Protein AF-A0A962YC66-F1 (afdb_monomer_lite)

Radius of gyration: 20.11 Å; chains: 1; bounding box: 45×40×54 Å

Secondary structure (DSSP, 8-state):
--HHHHHHHHHHHHHHHHHHHHHHHHHHHHHHHT--HHHHHHHHHHHHHHHHHHIIIIISS-HHHHHHHHHHHHHHHHHHHHSSPPHHHHHHHHHHHHH----HHHHHHHHHHHHHHHHHHHHTTTSTTHHHHHHHHHH-GGGGS-HHHHHHHHHHHHHHHHHHHHHHTT--HHHHHHHHHHHHHHHHHHHHHHT-

pLDDT: mean 93.96, std 5.93, range [53.81, 98.56]

Foldseek 3Di:
DALVVVVVVVVVVLVVLLVCLVVCLVVVLVVLLPDDPVNLVVVLVVLVVVLVVLCVQAPPDDLVSNLVVQLVVVLVVLCVQQNDQDPVLSVLSSVLSVPADRCSVQVSVLSVQLSVVVSVLSVCSNDPCSSVVSSVSSSPSVVSHDPVNVVRVVVSVSSVSVSVVVVVVVHDPSRVVSNVVVVVVVVVVVVVVVVD

Structure (mmCIF, N/CA/C/O backbone):
data_AF-A0A962YC66-F1
#
_entry.id   AF-A0A962YC66-F1
#
loop_
_atom_site.group_PDB
_atom_site.id
_atom_site.type_symbol
_atom_site.label_atom_id
_atom_site.label_alt_id
_atom_site.label_comp_id
_atom_site.label_asym_id
_atom_site.label_entity_id
_atom_site.label_seq_id
_atom_site.pdbx_PDB_ins_code
_atom_site.Cartn_x
_atom_site.Cartn_y
_atom_site.Cartn_z
_atom_site.occupancy
_atom_site.B_iso_or_equiv
_atom_site.auth_seq_id
_atom_site.auth_comp_id
_atom_site.auth_asym_id
_atom_site.auth_atom_id
_atom_site.pdbx_PDB_model_num
ATOM 1 N N . LEU A 1 1 ? -23.159 1.618 4.745 1.00 85.25 1 LEU A N 1
ATOM 2 C CA . LEU A 1 1 ? -21.977 0.957 4.163 1.00 85.25 1 LEU A CA 1
ATOM 3 C C . LEU A 1 1 ? -21.964 -0.516 4.552 1.00 85.25 1 LEU A C 1
ATOM 5 O O . LEU A 1 1 ? -21.827 -0.838 5.729 1.00 85.25 1 LEU A O 1
ATOM 9 N N . THR A 1 2 ? -22.149 -1.399 3.580 1.00 90.81 2 THR A N 1
ATOM 10 C CA . THR A 1 2 ? -22.087 -2.858 3.715 1.00 90.81 2 THR A CA 1
ATOM 11 C C . THR A 1 2 ? -20.781 -3.402 3.124 1.00 90.81 2 THR A C 1
ATOM 13 O O . THR A 1 2 ? -20.032 -2.673 2.478 1.00 90.81 2 THR A O 1
ATOM 16 N N . VAL A 1 3 ? -20.485 -4.691 3.334 1.00 89.81 3 VAL A N 1
ATOM 17 C CA . VAL A 1 3 ? -19.346 -5.346 2.656 1.00 89.81 3 VAL A CA 1
ATOM 18 C C . VAL A 1 3 ? -19.587 -5.438 1.145 1.00 89.81 3 VAL A C 1
ATOM 20 O O . VAL A 1 3 ? -18.648 -5.261 0.381 1.00 89.81 3 VAL A O 1
ATOM 23 N N . GLN A 1 4 ? -20.839 -5.617 0.720 1.00 89.56 4 GLN A N 1
ATOM 24 C CA . GLN A 1 4 ? -21.201 -5.663 -0.696 1.00 89.56 4 GLN A CA 1
ATOM 25 C C . GLN A 1 4 ? -20.966 -4.314 -1.392 1.00 89.56 4 GLN A C 1
ATOM 27 O O . GLN A 1 4 ? -20.458 -4.288 -2.510 1.00 89.56 4 GLN A O 1
ATOM 32 N N . ASP A 1 5 ? -21.246 -3.195 -0.712 1.00 91.25 5 ASP A N 1
ATOM 33 C CA . ASP A 1 5 ? -20.913 -1.858 -1.226 1.00 91.25 5 ASP A CA 1
ATOM 34 C C . ASP A 1 5 ? -19.393 -1.738 -1.451 1.00 91.25 5 ASP A C 1
ATOM 36 O O . ASP A 1 5 ? -18.939 -1.246 -2.480 1.00 91.25 5 ASP A O 1
ATOM 40 N N . LEU A 1 6 ? -18.593 -2.241 -0.501 1.00 92.38 6 LEU A N 1
ATOM 41 C CA . LEU A 1 6 ? -17.128 -2.225 -0.578 1.00 92.38 6 LEU A CA 1
ATOM 42 C C . LEU A 1 6 ? -16.579 -3.134 -1.687 1.00 92.38 6 LEU A C 1
ATOM 44 O O . LEU A 1 6 ? -15.556 -2.801 -2.284 1.00 92.38 6 LEU A O 1
ATOM 48 N N . ASP A 1 7 ? -17.234 -4.262 -1.966 1.00 91.69 7 ASP A N 1
ATOM 49 C CA . ASP A 1 7 ? -16.903 -5.124 -3.105 1.00 91.69 7 ASP A CA 1
ATOM 50 C C . ASP A 1 7 ? -17.158 -4.405 -4.437 1.00 91.69 7 ASP A C 1
ATOM 52 O O . ASP A 1 7 ? -16.323 -4.477 -5.340 1.00 91.69 7 ASP A O 1
ATOM 56 N N . SER A 1 8 ? -18.270 -3.666 -4.541 1.00 92.88 8 SER A N 1
ATOM 57 C CA . SER A 1 8 ? -18.574 -2.851 -5.723 1.00 92.88 8 SER A CA 1
ATOM 58 C C . SER A 1 8 ? -17.518 -1.768 -5.934 1.00 92.88 8 SER A C 1
ATOM 60 O O . SER A 1 8 ? -16.949 -1.671 -7.017 1.00 92.88 8 SER A O 1
ATOM 62 N N . TYR A 1 9 ? -17.173 -1.014 -4.885 1.00 91.31 9 TYR A N 1
ATOM 63 C CA . TYR A 1 9 ? -16.147 0.027 -4.987 1.00 91.31 9 TYR A CA 1
ATOM 64 C C . TYR A 1 9 ? -14.766 -0.530 -5.345 1.00 91.31 9 TYR A C 1
ATOM 66 O O . TYR A 1 9 ? -14.017 0.107 -6.082 1.00 91.31 9 TYR A O 1
ATOM 74 N N . GLU A 1 10 ? -14.405 -1.722 -4.862 1.00 90.94 10 GLU A N 1
ATOM 75 C CA . GLU A 1 10 ? -13.169 -2.382 -5.291 1.00 90.94 10 GLU A CA 1
ATOM 76 C C . GLU A 1 10 ? -13.186 -2.701 -6.794 1.00 90.94 10 GLU A C 1
ATOM 78 O O . GLU A 1 10 ? -12.177 -2.497 -7.476 1.00 90.94 10 GLU A O 1
ATOM 83 N N . ALA A 1 11 ? -14.313 -3.193 -7.316 1.00 92.56 11 ALA A N 1
ATOM 84 C CA . ALA A 1 11 ? -14.466 -3.482 -8.738 1.00 92.56 11 ALA A CA 1
ATOM 85 C C . ALA A 1 11 ? -14.364 -2.205 -9.589 1.00 92.56 11 ALA A C 1
ATOM 87 O O . ALA A 1 11 ? -13.633 -2.196 -10.583 1.00 92.56 11 ALA A O 1
ATOM 88 N N . ASP A 1 12 ? -15.008 -1.121 -9.155 1.00 93.31 12 ASP A N 1
ATOM 89 C CA . ASP A 1 12 ? -14.952 0.181 -9.825 1.00 93.31 12 ASP A CA 1
ATOM 90 C C . ASP A 1 12 ? -13.521 0.734 -9.844 1.00 93.31 12 ASP A C 1
ATOM 92 O O . ASP A 1 12 ? -13.009 1.113 -10.899 1.00 93.31 12 ASP A O 1
ATOM 96 N N . LEU A 1 13 ? -12.812 0.685 -8.709 1.00 90.88 13 LEU A N 1
ATOM 97 C CA . LEU A 1 13 ? -11.406 1.097 -8.624 1.00 90.88 13 LEU A CA 1
ATOM 98 C C . LEU A 1 13 ? -10.505 0.270 -9.549 1.00 90.88 13 LEU A C 1
ATOM 100 O O . LEU A 1 13 ? -9.589 0.815 -10.170 1.00 90.88 13 LEU A O 1
ATOM 104 N N . ARG A 1 14 ? -10.760 -1.037 -9.679 1.00 90.88 14 ARG A N 1
ATOM 105 C CA . ARG A 1 14 ? -10.019 -1.904 -10.606 1.00 90.88 14 ARG A CA 1
ATOM 106 C C . ARG A 1 14 ? -10.288 -1.524 -12.063 1.00 90.88 14 ARG A C 1
ATOM 108 O O . ARG A 1 14 ? -9.348 -1.481 -12.859 1.00 90.88 14 ARG A O 1
ATOM 115 N N . ALA A 1 15 ? -11.537 -1.222 -12.411 1.00 92.88 15 ALA A N 1
ATOM 116 C CA . ALA A 1 15 ? -11.902 -0.767 -13.749 1.00 92.88 15 ALA A CA 1
ATOM 117 C C . ALA A 1 15 ? -11.243 0.583 -14.082 1.00 92.88 15 ALA A C 1
ATOM 119 O O . ALA A 1 15 ? -10.627 0.717 -15.143 1.00 92.88 15 ALA A O 1
ATOM 120 N N . MET A 1 16 ? -11.280 1.541 -13.151 1.00 92.31 16 MET A N 1
ATOM 121 C CA . MET A 1 16 ? -10.611 2.839 -13.287 1.00 92.31 16 MET A CA 1
ATOM 122 C C . MET A 1 16 ? -9.097 2.685 -13.447 1.00 92.31 16 MET A C 1
ATOM 124 O O . MET A 1 16 ? -8.507 3.291 -14.340 1.00 92.31 16 MET A O 1
ATOM 128 N N . TYR A 1 17 ? -8.458 1.835 -12.636 1.00 91.44 17 TYR A N 1
ATOM 129 C CA . TYR A 1 17 ? -7.031 1.539 -12.772 1.00 91.44 17 TYR A CA 1
ATOM 130 C C . TYR A 1 17 ? -6.695 1.000 -14.165 1.00 91.44 17 TYR A C 1
ATOM 132 O O . TYR A 1 17 ? -5.758 1.477 -14.804 1.00 91.44 17 TYR A O 1
ATOM 140 N N . SER A 1 18 ? -7.489 0.048 -14.666 1.00 93.38 18 SER A N 1
ATOM 141 C CA . SER A 1 18 ? -7.302 -0.506 -16.007 1.00 93.38 18 SER A CA 1
ATOM 142 C C . SER A 1 18 ? -7.388 0.584 -17.078 1.00 93.38 18 SER A C 1
ATOM 144 O O . SER A 1 18 ? -6.505 0.691 -17.930 1.00 93.38 18 SER A O 1
ATOM 146 N N . GLN A 1 19 ? -8.410 1.440 -17.014 1.00 93.88 19 GLN A N 1
ATOM 147 C CA . GLN A 1 19 ? -8.577 2.558 -17.946 1.00 93.88 19 GLN A CA 1
ATOM 148 C C . GLN A 1 19 ? -7.391 3.529 -17.900 1.00 93.88 19 GLN A C 1
ATOM 150 O O . GLN A 1 19 ? -6.847 3.867 -18.952 1.00 93.88 19 GLN A O 1
ATOM 155 N N . LEU A 1 20 ? -6.937 3.912 -16.703 1.00 93.31 20 LEU A N 1
ATOM 156 C CA . LEU A 1 20 ? -5.766 4.774 -16.525 1.00 93.31 20 LEU A CA 1
ATOM 157 C C . LEU A 1 20 ? -4.511 4.152 -17.137 1.00 93.31 20 LEU A C 1
ATOM 159 O O . LEU A 1 20 ? -3.783 4.819 -17.868 1.00 93.31 20 LEU A O 1
ATOM 163 N N . VAL A 1 21 ? -4.267 2.862 -16.899 1.00 94.25 21 VAL A N 1
ATOM 164 C CA . VAL A 1 21 ? -3.126 2.159 -17.494 1.00 94.25 21 VAL A CA 1
ATOM 165 C C . VAL A 1 21 ? -3.229 2.162 -19.019 1.00 94.25 21 VAL A C 1
ATOM 167 O O . VAL A 1 21 ? -2.241 2.468 -19.686 1.00 94.25 21 VAL A O 1
ATOM 170 N N . HIS A 1 22 ? -4.403 1.902 -19.598 1.00 94.88 22 HIS A N 1
ATOM 171 C CA . HIS A 1 22 ? -4.604 1.984 -21.048 1.00 94.88 22 HIS A CA 1
ATOM 172 C C . HIS A 1 22 ? -4.307 3.380 -21.613 1.00 94.88 22 HIS A C 1
ATOM 174 O O . HIS A 1 22 ? -3.642 3.481 -22.646 1.00 94.88 22 HIS A O 1
ATOM 180 N N . GLN A 1 23 ? -4.755 4.436 -20.932 1.00 94.12 23 GLN A N 1
ATOM 181 C CA . GLN A 1 23 ? -4.563 5.826 -21.357 1.00 94.12 23 GLN A CA 1
ATOM 182 C C . GLN A 1 23 ? -3.109 6.295 -21.212 1.00 94.12 23 GLN A C 1
ATOM 184 O O . GLN A 1 23 ? -2.591 6.977 -22.094 1.00 94.12 23 GLN A O 1
ATOM 189 N N . LEU A 1 24 ? -2.430 5.912 -20.128 1.00 93.44 24 LEU A N 1
ATOM 190 C CA . LEU A 1 24 ? -1.083 6.391 -19.802 1.00 93.44 24 LEU A CA 1
ATOM 191 C C . LEU A 1 24 ? 0.033 5.556 -20.440 1.00 93.44 24 LEU A C 1
ATOM 193 O O . LEU A 1 24 ? 1.140 6.061 -20.638 1.00 93.44 24 LEU A O 1
ATOM 197 N N . SER A 1 25 ? -0.236 4.297 -20.803 1.00 94.31 25 SER A N 1
ATOM 198 C CA . SER A 1 25 ? 0.771 3.391 -21.377 1.00 94.31 25 SER A CA 1
ATOM 199 C C . SER A 1 25 ? 1.501 3.938 -22.613 1.00 94.31 25 SER A C 1
ATOM 201 O O . SER A 1 25 ? 2.713 3.746 -22.677 1.00 94.31 25 SER A O 1
ATOM 203 N N . PRO A 1 26 ? 0.859 4.623 -23.585 1.00 95.12 26 PRO A N 1
ATOM 204 C CA . PRO A 1 26 ? 1.573 5.208 -24.722 1.00 95.12 26 PRO A CA 1
ATOM 205 C C . PRO A 1 26 ? 2.611 6.256 -24.294 1.00 95.12 26 PRO A C 1
ATOM 207 O O . PRO A 1 26 ? 3.764 6.204 -24.723 1.00 95.12 26 PRO A O 1
ATOM 210 N N . ALA A 1 27 ? 2.226 7.182 -23.408 1.00 95.94 27 ALA A N 1
ATOM 211 C CA . ALA A 1 27 ? 3.119 8.227 -22.910 1.00 95.94 27 ALA A CA 1
ATOM 212 C C . ALA A 1 27 ? 4.258 7.637 -22.064 1.00 95.94 27 ALA A C 1
ATOM 214 O O . ALA A 1 27 ? 5.423 7.997 -22.248 1.00 95.94 27 ALA A O 1
ATOM 215 N N . ALA A 1 28 ? 3.936 6.675 -21.194 1.00 95.06 28 ALA A N 1
ATOM 216 C CA . ALA A 1 28 ? 4.919 5.959 -20.392 1.00 95.06 28 ALA A CA 1
ATOM 217 C C . ALA A 1 28 ? 5.906 5.172 -21.268 1.00 95.06 28 ALA A C 1
ATOM 219 O O . ALA A 1 28 ? 7.111 5.260 -21.054 1.00 95.06 28 ALA A O 1
ATOM 220 N N . ALA A 1 29 ? 5.427 4.454 -22.289 1.00 96.00 29 ALA A N 1
ATOM 221 C CA . ALA A 1 29 ? 6.279 3.704 -23.210 1.00 96.00 29 ALA A CA 1
ATOM 222 C C . ALA A 1 29 ? 7.218 4.628 -23.989 1.00 96.00 29 ALA A C 1
ATOM 224 O O . ALA A 1 29 ? 8.410 4.338 -24.087 1.00 96.00 29 ALA A O 1
ATOM 225 N N . LYS A 1 30 ? 6.712 5.772 -24.474 1.00 95.19 30 LYS A N 1
ATOM 226 C CA . LYS A 1 30 ? 7.534 6.795 -25.129 1.00 95.19 30 LYS A CA 1
ATOM 227 C C . LYS A 1 30 ? 8.654 7.266 -24.204 1.00 95.19 30 LYS A C 1
ATOM 229 O O . LYS A 1 30 ? 9.811 7.179 -24.595 1.00 95.19 30 LYS A O 1
ATOM 234 N N . LEU A 1 31 ? 8.340 7.681 -22.976 1.00 95.25 31 LEU A N 1
ATOM 235 C CA . LEU A 1 31 ? 9.346 8.117 -22.001 1.00 95.25 31 LEU A CA 1
ATOM 236 C C . LEU A 1 31 ? 10.357 7.008 -21.669 1.00 95.25 31 LEU A C 1
ATOM 238 O O . LEU A 1 31 ? 11.563 7.228 -21.680 1.00 95.25 31 LEU A O 1
ATOM 242 N N . LEU A 1 32 ? 9.881 5.797 -21.387 1.00 95.75 32 LEU A N 1
ATOM 243 C CA . LEU A 1 32 ? 10.752 4.686 -21.012 1.00 95.75 32 LEU A CA 1
ATOM 244 C C . LEU A 1 32 ? 11.655 4.245 -22.172 1.00 95.75 32 LEU A C 1
ATOM 246 O O . LEU A 1 32 ? 12.790 3.841 -21.929 1.00 95.75 32 LEU A O 1
ATOM 250 N N . SER A 1 33 ? 11.203 4.383 -23.424 1.00 95.44 33 SER A N 1
ATOM 251 C CA . SER A 1 33 ? 12.008 4.102 -24.621 1.00 95.44 33 SER A CA 1
ATOM 252 C C . SER A 1 33 ? 13.184 5.068 -24.799 1.00 95.44 33 SER A C 1
ATOM 254 O O . SER A 1 33 ? 14.207 4.679 -25.364 1.00 95.44 33 SER A O 1
ATOM 256 N N . THR A 1 34 ? 13.100 6.295 -24.264 1.00 95.50 34 THR A N 1
ATOM 257 C CA . THR A 1 34 ? 14.201 7.268 -24.353 1.00 95.50 34 THR A CA 1
ATOM 258 C C . THR A 1 34 ? 15.288 7.036 -23.309 1.00 95.50 34 THR A C 1
ATOM 260 O O . THR A 1 34 ? 16.330 7.687 -23.365 1.00 95.50 34 THR A O 1
ATOM 263 N N . LEU A 1 35 ? 15.069 6.140 -22.341 1.00 96.06 35 LEU A N 1
ATOM 264 C CA . LEU A 1 35 ? 16.045 5.901 -21.285 1.00 96.06 35 LEU A CA 1
ATOM 265 C C . LEU A 1 35 ? 17.306 5.232 -21.839 1.00 96.06 35 LEU A C 1
ATOM 267 O O . LEU A 1 35 ? 17.261 4.206 -22.529 1.00 96.06 35 LEU A O 1
ATOM 271 N N . ASN A 1 36 ? 18.459 5.784 -21.480 1.00 95.12 36 ASN A N 1
ATOM 272 C CA . ASN A 1 36 ? 19.737 5.121 -21.690 1.00 95.12 36 ASN A CA 1
ATOM 273 C C . ASN A 1 36 ? 20.008 4.080 -20.586 1.00 95.12 36 ASN A C 1
ATOM 275 O O . ASN A 1 36 ? 19.288 3.989 -19.590 1.00 95.12 36 ASN A O 1
ATOM 279 N N . ILE A 1 37 ? 21.051 3.269 -20.774 1.00 93.81 37 ILE A N 1
ATOM 280 C CA . ILE A 1 37 ? 21.394 2.192 -19.832 1.00 93.81 37 ILE A CA 1
ATOM 281 C C . ILE A 1 37 ? 21.708 2.763 -18.443 1.00 93.81 37 ILE A C 1
ATOM 283 O O . ILE A 1 37 ? 21.196 2.252 -17.454 1.00 93.81 37 ILE A O 1
ATOM 287 N N . THR A 1 38 ? 22.459 3.864 -18.358 1.00 96.56 38 THR A N 1
ATOM 288 C CA . THR A 1 38 ? 22.796 4.519 -17.084 1.00 96.56 38 THR A CA 1
ATOM 289 C C . THR A 1 38 ? 21.552 4.958 -16.311 1.00 96.56 38 THR A C 1
ATOM 291 O O . THR A 1 38 ? 21.465 4.720 -15.109 1.00 96.56 38 THR A O 1
ATOM 294 N N . GLN A 1 39 ? 20.561 5.544 -16.986 1.00 96.62 39 GLN A N 1
ATOM 295 C CA . GLN A 1 39 ? 19.296 5.957 -16.372 1.00 96.62 39 GLN A CA 1
ATOM 296 C C . GLN A 1 39 ? 18.487 4.755 -15.871 1.00 96.62 39 GLN A C 1
ATOM 298 O O . GLN A 1 39 ? 17.886 4.821 -14.800 1.00 96.62 39 GLN A O 1
ATOM 303 N N . ILE A 1 40 ? 18.506 3.636 -16.603 1.00 95.94 40 ILE A N 1
ATOM 304 C CA . ILE A 1 40 ? 17.875 2.387 -16.155 1.00 95.94 40 ILE A CA 1
ATOM 305 C C . ILE A 1 40 ? 18.574 1.857 -14.901 1.00 95.94 40 ILE A C 1
ATOM 307 O O . ILE A 1 40 ? 17.897 1.502 -13.940 1.00 95.94 40 ILE A O 1
ATOM 311 N N . GLU A 1 41 ? 19.908 1.838 -14.865 1.00 96.62 41 GLU A N 1
ATOM 312 C CA . GLU A 1 41 ? 20.653 1.388 -13.683 1.00 96.62 41 GLU A CA 1
ATOM 313 C C . GLU A 1 41 ? 20.396 2.272 -12.460 1.00 96.62 41 GLU A C 1
ATOM 315 O O . GLU A 1 41 ? 20.162 1.757 -11.365 1.00 96.62 41 GLU A O 1
ATOM 320 N N . GLN A 1 42 ? 20.377 3.595 -12.636 1.00 96.88 42 GLN A N 1
ATOM 321 C CA . GLN A 1 42 ? 20.042 4.543 -11.570 1.00 96.88 42 GLN A CA 1
ATOM 322 C C . GLN A 1 42 ? 18.632 4.298 -11.027 1.00 96.88 42 GLN A C 1
ATOM 324 O O . GLN A 1 42 ? 18.441 4.209 -9.813 1.00 96.88 42 GLN A O 1
ATOM 329 N N . PHE A 1 43 ? 17.655 4.119 -11.917 1.00 95.31 43 PHE A N 1
ATOM 330 C CA . PHE A 1 43 ? 16.285 3.816 -11.526 1.00 95.31 43 PHE A CA 1
ATOM 331 C C . PHE A 1 43 ? 16.184 2.483 -10.764 1.00 95.31 43 PHE A C 1
ATOM 333 O O . PHE A 1 43 ? 15.571 2.425 -9.699 1.00 95.31 43 PHE A O 1
ATOM 340 N N . MET A 1 44 ? 16.850 1.424 -11.239 1.00 96.75 44 MET A N 1
ATOM 341 C CA . MET A 1 44 ? 16.878 0.129 -10.543 1.00 96.75 44 MET A CA 1
ATOM 342 C C . MET A 1 44 ? 17.575 0.206 -9.183 1.00 96.75 44 MET A C 1
ATOM 344 O O . MET A 1 44 ? 17.146 -0.453 -8.239 1.00 96.75 44 MET A O 1
ATOM 348 N N . THR A 1 45 ? 18.612 1.033 -9.058 1.00 97.75 45 THR A N 1
ATOM 349 C CA . THR A 1 45 ? 19.322 1.260 -7.792 1.00 97.75 45 THR A CA 1
ATOM 350 C C . THR A 1 45 ? 18.425 1.966 -6.777 1.00 97.75 45 THR A C 1
ATOM 352 O O . THR A 1 45 ? 18.408 1.593 -5.604 1.00 97.75 45 THR A O 1
ATOM 355 N N . ALA A 1 46 ? 17.631 2.942 -7.226 1.00 97.44 46 ALA A N 1
ATOM 356 C CA . ALA A 1 46 ? 16.648 3.615 -6.383 1.00 97.44 46 ALA A CA 1
ATOM 357 C C . ALA A 1 46 ? 15.561 2.644 -5.888 1.00 97.44 46 ALA A C 1
ATOM 359 O O . ALA A 1 46 ? 15.214 2.668 -4.707 1.00 97.44 46 ALA A O 1
ATOM 360 N N . LEU A 1 47 ? 15.063 1.748 -6.749 1.00 96.62 47 LEU A N 1
ATOM 361 C CA . LEU A 1 47 ? 14.108 0.707 -6.342 1.00 96.62 47 LEU A CA 1
ATOM 362 C C . LEU A 1 47 ? 14.707 -0.260 -5.312 1.00 96.62 47 LEU A C 1
ATOM 364 O O . LEU A 1 47 ? 14.050 -0.588 -4.325 1.00 96.62 47 LEU A O 1
ATOM 368 N N . GLU A 1 48 ? 15.964 -0.660 -5.494 1.00 97.75 48 GLU A N 1
ATOM 369 C CA . GLU A 1 48 ? 16.652 -1.530 -4.540 1.00 97.75 48 GLU A CA 1
ATOM 370 C C . GLU A 1 48 ? 16.827 -0.854 -3.173 1.00 97.75 48 GLU A C 1
ATOM 372 O O . GLU A 1 48 ? 16.603 -1.475 -2.135 1.00 97.75 48 GLU A O 1
ATOM 377 N N . GLN A 1 49 ? 17.157 0.440 -3.154 1.00 98.12 49 GLN A N 1
ATOM 378 C CA . GLN A 1 49 ? 17.223 1.211 -1.913 1.00 98.12 49 GLN A CA 1
ATOM 379 C C . GLN A 1 49 ? 15.868 1.235 -1.189 1.00 98.12 49 GLN A C 1
ATOM 381 O O . GLN A 1 49 ? 15.818 0.999 0.016 1.00 98.12 49 GLN A O 1
ATOM 386 N N . ARG A 1 50 ? 14.755 1.408 -1.916 1.00 97.94 50 ARG A N 1
ATOM 387 C CA . ARG A 1 50 ? 13.405 1.321 -1.330 1.00 97.94 50 ARG A CA 1
ATOM 388 C C . ARG A 1 50 ? 13.074 -0.071 -0.791 1.00 97.94 50 ARG A C 1
ATOM 390 O O . ARG A 1 50 ? 12.344 -0.181 0.192 1.00 97.94 50 ARG A O 1
ATOM 397 N N . ASN A 1 51 ? 13.585 -1.134 -1.409 1.00 97.81 51 ASN A N 1
ATOM 398 C CA . ASN A 1 51 ? 13.415 -2.493 -0.892 1.00 97.81 51 ASN A CA 1
ATOM 399 C C . ASN A 1 51 ? 14.210 -2.721 0.399 1.00 97.81 51 ASN A C 1
ATOM 401 O O . ASN A 1 51 ? 13.697 -3.384 1.300 1.00 97.81 51 ASN A O 1
ATOM 405 N N . ARG A 1 52 ? 15.414 -2.143 0.519 1.00 98.19 52 ARG A N 1
ATOM 406 C CA . ARG A 1 52 ? 16.197 -2.163 1.767 1.00 98.19 52 ARG A CA 1
ATOM 407 C C . ARG A 1 52 ? 15.483 -1.427 2.897 1.00 98.19 52 ARG A C 1
ATOM 409 O O . ARG A 1 52 ? 15.286 -2.010 3.956 1.00 98.19 52 ARG A O 1
ATOM 416 N N . GLU A 1 53 ? 14.997 -0.215 2.635 1.00 98.06 53 GLU A N 1
ATOM 417 C CA . GLU A 1 53 ? 14.185 0.551 3.596 1.00 98.06 53 GLU A CA 1
ATOM 418 C C . GLU A 1 53 ? 12.945 -0.247 4.029 1.00 98.06 53 GLU A C 1
ATOM 420 O O . GLU A 1 53 ? 12.661 -0.399 5.215 1.00 98.06 53 GLU A O 1
ATOM 425 N N . PHE A 1 54 ? 12.234 -0.854 3.072 1.00 97.56 54 PHE A N 1
ATOM 426 C CA . PHE A 1 54 ? 11.083 -1.702 3.378 1.00 97.56 54 PHE A CA 1
ATOM 427 C C . PHE A 1 54 ? 11.460 -2.911 4.248 1.00 97.56 54 PHE A C 1
ATOM 429 O O . PHE A 1 54 ? 10.698 -3.281 5.143 1.00 97.56 54 PHE A O 1
ATOM 436 N N . TYR A 1 55 ? 12.610 -3.543 4.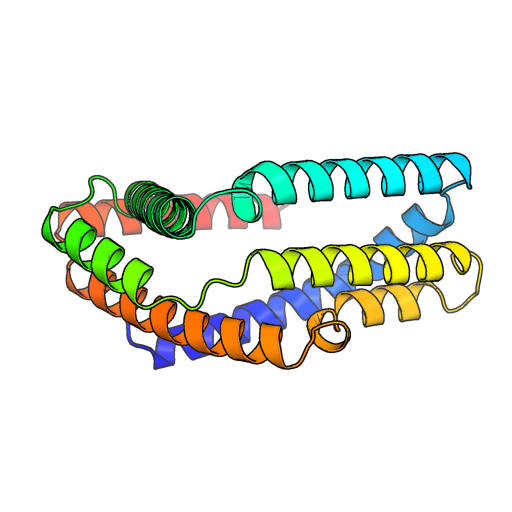000 1.00 98.25 55 TYR A N 1
ATOM 437 C CA . TYR A 1 55 ? 13.097 -4.648 4.823 1.00 98.25 55 TYR A CA 1
ATOM 438 C C . TYR A 1 55 ? 13.330 -4.198 6.268 1.00 98.25 55 TYR A C 1
ATOM 440 O O . TYR A 1 55 ? 12.779 -4.808 7.185 1.00 98.25 55 TYR A O 1
ATOM 448 N N . GLU A 1 56 ? 14.085 -3.120 6.465 1.00 97.81 56 GLU A N 1
ATOM 449 C CA . GLU A 1 56 ? 14.420 -2.589 7.789 1.00 97.81 56 GLU A CA 1
ATOM 450 C C . GLU A 1 56 ? 13.164 -2.197 8.571 1.00 97.81 56 GLU A C 1
ATOM 452 O O . GLU A 1 56 ? 13.000 -2.580 9.728 1.00 97.81 56 GLU A O 1
ATOM 457 N N . GLU A 1 57 ? 12.230 -1.504 7.922 1.00 96.12 57 GLU A N 1
ATOM 458 C CA . GLU A 1 57 ? 11.032 -0.997 8.583 1.00 96.12 57 GLU A CA 1
ATOM 459 C C . GLU A 1 57 ? 9.956 -2.062 8.816 1.00 96.12 57 GLU A C 1
ATOM 461 O O . GLU A 1 57 ? 9.151 -1.919 9.738 1.00 96.12 57 GLU A O 1
ATOM 466 N N . ARG A 1 58 ? 9.857 -3.085 7.953 1.00 95.06 58 ARG A N 1
ATOM 467 C CA . ARG A 1 58 ? 8.675 -3.974 7.901 1.00 95.06 58 ARG A CA 1
ATOM 468 C C . ARG A 1 58 ? 8.973 -5.450 8.081 1.00 95.06 58 ARG A C 1
ATOM 470 O O . ARG A 1 58 ? 8.065 -6.185 8.461 1.00 95.06 58 ARG A O 1
ATOM 477 N N . VAL A 1 59 ? 10.188 -5.894 7.777 1.00 97.25 59 VAL A N 1
ATOM 478 C CA . VAL A 1 59 ? 10.554 -7.319 7.764 1.00 97.25 59 VAL A CA 1
ATOM 479 C C . VAL A 1 59 ? 11.483 -7.656 8.923 1.00 97.25 59 VAL A C 1
ATOM 481 O O . VAL A 1 59 ? 11.222 -8.615 9.640 1.00 97.25 59 VAL A O 1
ATOM 484 N N . ALA A 1 60 ? 12.520 -6.847 9.146 1.00 97.56 60 ALA A N 1
ATOM 485 C CA . ALA A 1 60 ? 13.520 -7.053 10.195 1.00 97.56 60 ALA A CA 1
ATOM 486 C C . ALA A 1 60 ? 12.988 -6.796 11.617 1.00 97.56 60 ALA A C 1
ATOM 488 O O . ALA A 1 60 ? 13.662 -7.087 12.604 1.00 97.56 60 ALA A O 1
ATOM 489 N N . ILE A 1 61 ? 11.780 -6.246 11.737 1.00 97.50 61 ILE A N 1
ATOM 490 C CA . ILE A 1 61 ? 11.137 -5.955 13.015 1.00 97.50 61 ILE A CA 1
ATOM 491 C C . ILE A 1 61 ? 10.294 -7.135 13.516 1.00 97.50 61 ILE A C 1
ATOM 493 O O . ILE A 1 61 ? 9.686 -7.879 12.744 1.00 97.50 61 ILE A O 1
ATOM 497 N N . SER A 1 62 ? 10.200 -7.264 14.844 1.00 97.81 62 SER A N 1
ATOM 498 C CA . SER A 1 62 ? 9.378 -8.298 15.493 1.00 97.81 62 SER A CA 1
ATOM 499 C C . SER A 1 62 ? 7.914 -8.265 15.038 1.00 97.81 62 SER A C 1
ATOM 501 O O . SER A 1 62 ? 7.373 -7.200 14.738 1.00 97.81 62 SER A O 1
ATOM 503 N N . GLU A 1 63 ? 7.222 -9.406 15.082 1.00 96.56 63 GLU A N 1
ATOM 504 C CA . GLU A 1 63 ? 5.787 -9.465 14.763 1.00 96.56 63 GLU A CA 1
ATOM 505 C C . GLU A 1 63 ? 4.954 -8.492 15.607 1.00 96.56 63 GLU A C 1
ATOM 507 O O . GLU A 1 63 ? 4.050 -7.829 15.094 1.00 96.56 63 GLU A O 1
ATOM 512 N N . ARG A 1 64 ? 5.298 -8.343 16.894 1.00 97.06 64 ARG A N 1
ATOM 513 C CA . ARG A 1 64 ? 4.674 -7.361 17.791 1.00 97.06 64 ARG A CA 1
ATOM 514 C C . ARG A 1 64 ? 4.809 -5.944 17.236 1.00 97.06 64 ARG A C 1
ATOM 516 O O . ARG A 1 64 ? 3.831 -5.200 17.214 1.00 97.06 64 ARG A O 1
ATOM 523 N N . ALA A 1 65 ? 6.002 -5.581 16.769 1.00 97.69 65 ALA A N 1
ATOM 524 C CA . ALA A 1 65 ? 6.250 -4.281 16.158 1.00 97.69 65 ALA A CA 1
ATOM 525 C C . ALA A 1 65 ? 5.498 -4.125 14.825 1.00 97.69 65 ALA A C 1
ATOM 527 O O . ALA A 1 65 ? 4.919 -3.068 14.586 1.00 97.69 65 ALA A O 1
ATOM 528 N N . GLN A 1 66 ? 5.413 -5.174 13.998 1.00 97.00 66 GLN A N 1
ATOM 529 C CA . GLN A 1 66 ? 4.633 -5.137 12.754 1.00 97.00 66 GLN A CA 1
ATOM 530 C C . GLN A 1 66 ? 3.148 -4.888 13.036 1.00 97.00 66 GLN A C 1
ATOM 532 O O . GLN A 1 66 ? 2.535 -4.026 12.408 1.00 97.00 66 GLN A O 1
ATOM 537 N N . ARG A 1 67 ? 2.559 -5.585 14.013 1.00 97.44 67 ARG A N 1
ATOM 538 C CA . ARG A 1 67 ? 1.153 -5.382 14.400 1.00 97.44 67 ARG A CA 1
ATOM 539 C C . ARG A 1 67 ? 0.919 -3.991 14.986 1.00 97.44 67 ARG A C 1
ATOM 541 O O . ARG A 1 67 ? -0.024 -3.322 14.572 1.00 97.44 67 ARG A O 1
ATOM 548 N N . ALA A 1 68 ? 1.805 -3.516 15.864 1.00 97.62 68 ALA A N 1
ATOM 549 C CA . ALA A 1 68 ? 1.743 -2.154 16.398 1.00 97.62 68 ALA A CA 1
ATOM 550 C C . ALA A 1 68 ? 1.814 -1.099 15.281 1.00 97.62 68 ALA A C 1
ATOM 552 O O . ALA A 1 68 ? 1.048 -0.137 15.279 1.00 97.62 68 ALA A O 1
ATOM 553 N N . TYR A 1 69 ? 2.668 -1.323 14.282 1.00 96.31 69 TYR A N 1
ATOM 554 C CA . TYR A 1 69 ? 2.739 -0.485 13.095 1.00 96.31 69 TYR A CA 1
ATOM 555 C C . TYR A 1 69 ? 1.407 -0.480 12.319 1.00 96.31 69 TYR A C 1
ATOM 557 O O . TYR A 1 69 ? 0.919 0.585 11.937 1.00 96.31 69 TYR A O 1
ATOM 565 N N . ARG A 1 70 ? 0.772 -1.647 12.119 1.00 97.25 70 ARG A N 1
ATOM 566 C CA . ARG A 1 70 ? -0.544 -1.749 11.454 1.00 97.25 70 ARG A CA 1
ATOM 567 C C . ARG A 1 70 ? -1.633 -0.989 12.208 1.00 97.25 70 ARG A C 1
ATOM 569 O O . ARG A 1 70 ? -2.424 -0.307 11.561 1.00 97.25 70 ARG A O 1
ATOM 576 N N . VAL A 1 71 ? -1.648 -1.072 13.541 1.00 98.50 71 VAL A N 1
ATOM 577 C CA . VAL A 1 71 ? -2.566 -0.295 14.387 1.00 98.50 71 VAL A CA 1
ATOM 578 C C . VAL A 1 71 ? -2.336 1.195 14.177 1.00 98.50 71 VAL A C 1
ATOM 580 O O . VAL A 1 71 ? -3.263 1.893 13.783 1.00 98.50 71 VAL A O 1
ATOM 583 N N . LYS A 1 72 ? -1.096 1.669 14.356 1.00 98.25 72 LYS A N 1
ATOM 584 C CA . LYS A 1 72 ? -0.744 3.087 14.212 1.00 98.25 72 LYS A CA 1
ATOM 585 C C . LYS A 1 72 ? -1.207 3.654 12.868 1.00 98.25 72 LYS A C 1
ATOM 587 O O . LYS A 1 72 ? -1.924 4.645 12.848 1.00 98.25 72 LYS A O 1
ATOM 592 N N . GLN A 1 73 ? -0.860 2.995 11.761 1.00 97.44 73 GLN A N 1
ATOM 593 C CA . GLN A 1 73 ? -1.251 3.464 10.427 1.00 97.44 73 GLN A CA 1
ATOM 594 C C . GLN A 1 73 ? -2.760 3.501 10.223 1.00 97.44 73 GLN A C 1
ATOM 596 O O . GLN A 1 73 ? -3.272 4.419 9.595 1.00 97.44 73 GLN A O 1
ATOM 601 N N . MET A 1 74 ? -3.485 2.505 10.727 1.00 98.25 74 MET A N 1
ATOM 602 C CA . MET A 1 74 ? -4.932 2.488 10.570 1.00 98.25 74 MET A CA 1
ATOM 603 C C . MET A 1 74 ? -5.600 3.592 11.395 1.00 98.25 74 MET A C 1
ATOM 605 O O . MET A 1 74 ? -6.520 4.236 10.904 1.00 98.25 74 MET A O 1
ATOM 609 N N . LEU A 1 75 ? -5.114 3.855 12.611 1.00 98.38 75 LEU A N 1
ATOM 610 C CA . LEU A 1 75 ? -5.612 4.960 13.433 1.00 98.38 75 LEU A CA 1
ATOM 611 C C . LEU A 1 75 ? -5.343 6.315 12.774 1.00 98.38 75 LEU A C 1
ATOM 613 O O . LEU A 1 75 ? -6.259 7.121 12.711 1.00 98.38 75 LEU A O 1
ATOM 617 N N . GLU A 1 76 ? -4.150 6.531 12.213 1.00 98.25 76 GLU A N 1
ATOM 618 C CA . GLU A 1 76 ? -3.827 7.753 11.455 1.00 98.25 76 GLU A CA 1
ATOM 619 C C . GLU A 1 76 ? -4.751 7.941 10.241 1.00 98.25 76 GLU A C 1
ATOM 621 O O . GLU A 1 76 ? -5.132 9.062 9.910 1.00 98.25 76 GLU A O 1
ATOM 626 N N . GLN A 1 77 ? -5.137 6.851 9.569 1.00 97.06 77 GLN A N 1
ATOM 627 C CA . GLN A 1 77 ? -6.068 6.916 8.441 1.00 97.06 77 GLN A CA 1
ATOM 628 C C . GLN A 1 77 ? -7.497 7.213 8.892 1.00 97.06 77 GLN A C 1
ATOM 630 O O . GLN A 1 77 ? -8.165 8.032 8.267 1.00 97.06 77 GLN A O 1
ATOM 635 N N . ILE A 1 78 ? -7.959 6.593 9.978 1.00 97.50 78 ILE A N 1
ATOM 636 C CA . ILE A 1 78 ? -9.251 6.927 10.591 1.00 97.50 78 ILE A CA 1
ATOM 637 C C . ILE A 1 78 ? -9.251 8.401 1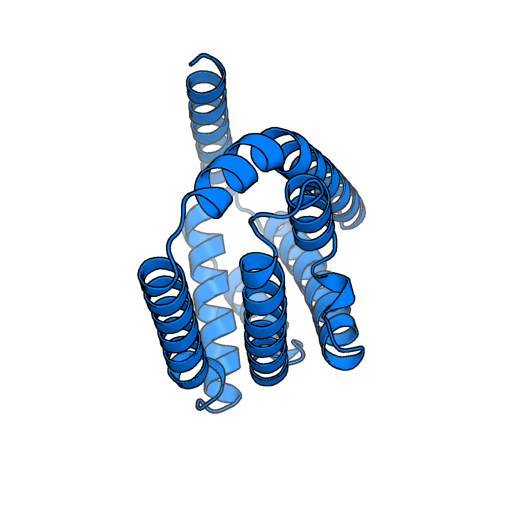0.989 1.00 97.50 78 ILE A C 1
ATOM 639 O O . ILE A 1 78 ? -10.167 9.118 10.609 1.00 97.50 78 ILE A O 1
ATOM 643 N N . GLU A 1 79 ? -8.200 8.871 11.658 1.00 97.19 79 GLU A N 1
ATOM 644 C CA . GLU A 1 79 ? -8.086 10.257 12.107 1.00 97.19 79 GLU A CA 1
ATOM 645 C C . GLU A 1 79 ? -8.113 11.249 10.948 1.00 97.19 79 GLU A C 1
ATOM 647 O O . GLU A 1 79 ? -8.852 12.230 10.959 1.00 97.19 79 GLU A O 1
ATOM 652 N N . ARG A 1 80 ? -7.364 10.941 9.888 1.00 96.00 80 ARG A N 1
ATOM 653 C CA . ARG A 1 80 ? -7.363 11.729 8.661 1.00 96.00 80 ARG A CA 1
ATOM 654 C C . ARG A 1 80 ? -8.760 11.837 8.055 1.00 96.00 80 ARG A C 1
ATOM 656 O O . ARG A 1 80 ? -9.125 12.913 7.602 1.00 96.00 80 ARG A O 1
ATOM 663 N N . TRP A 1 81 ? -9.517 10.749 7.975 1.00 95.94 81 TRP A N 1
ATOM 664 C CA . TRP A 1 81 ? -10.796 10.749 7.258 1.00 95.94 81 TRP A CA 1
ATOM 665 C C . TRP A 1 81 ? -11.994 11.153 8.106 1.00 95.94 81 TRP A C 1
ATOM 667 O O . TRP A 1 81 ? -12.967 11.652 7.552 1.00 95.94 81 TRP A O 1
ATOM 677 N N . LEU A 1 82 ? -11.928 10.925 9.413 1.00 96.62 82 LEU A N 1
ATOM 678 C CA . LEU A 1 82 ? -13.075 10.994 10.313 1.00 96.62 82 LEU A CA 1
ATOM 679 C C . LEU A 1 82 ? -12.850 11.964 11.480 1.00 96.62 82 LEU A C 1
ATOM 681 O O . LEU A 1 82 ? -13.793 12.239 12.209 1.00 96.62 82 LEU A O 1
ATOM 685 N N . GLY A 1 83 ? -11.640 12.495 11.671 1.00 95.62 83 GLY A N 1
ATOM 686 C CA . GLY A 1 83 ? -11.282 13.270 12.859 1.00 95.62 83 GLY A CA 1
ATOM 687 C C . GLY A 1 83 ? -10.974 12.375 14.064 1.00 95.62 83 GLY A C 1
ATOM 688 O O . GLY A 1 83 ? -10.634 11.206 13.910 1.00 95.62 83 GLY A O 1
ATOM 689 N N . GLU A 1 84 ? -11.075 12.916 15.279 1.00 96.94 84 GLU A N 1
ATOM 690 C CA . GLU A 1 84 ? -10.615 12.252 16.510 1.00 96.94 84 GLU A CA 1
ATOM 691 C C . GLU A 1 84 ? -11.081 10.788 16.639 1.00 96.94 84 GLU A C 1
ATOM 693 O O . GLU A 1 84 ? -12.263 10.469 16.484 1.00 96.94 84 GLU A O 1
ATOM 698 N N . VAL A 1 85 ? -10.142 9.887 16.948 1.00 97.81 85 VAL A N 1
ATOM 699 C CA . VAL A 1 85 ? -10.414 8.449 17.070 1.00 97.81 85 VAL A CA 1
ATOM 700 C C . VAL A 1 85 ? -10.964 8.110 18.453 1.00 97.81 85 VAL A C 1
ATOM 702 O O . VAL A 1 85 ? -10.289 8.284 19.467 1.00 97.81 85 VAL A O 1
ATOM 705 N N . THR A 1 86 ? -12.157 7.517 18.499 1.00 98.25 86 THR A N 1
ATOM 706 C CA . THR A 1 86 ? -12.782 7.110 19.767 1.00 98.25 86 THR A CA 1
ATOM 707 C C . THR A 1 86 ? -12.104 5.875 20.390 1.00 98.25 86 THR A C 1
ATOM 709 O O . THR A 1 86 ? -11.538 5.041 19.671 1.00 98.25 86 THR A O 1
ATOM 712 N N . PRO A 1 87 ? -12.229 5.660 21.717 1.00 98.12 87 PRO A N 1
ATOM 713 C CA . PRO A 1 87 ? -11.715 4.451 22.369 1.00 98.12 87 PRO A CA 1
ATOM 714 C C . PRO A 1 87 ? -12.251 3.146 21.758 1.00 98.12 87 PRO A C 1
ATOM 716 O O . PRO A 1 87 ? -11.503 2.185 21.581 1.00 98.12 87 PRO A O 1
ATOM 719 N N . ARG A 1 88 ? -13.532 3.127 21.361 1.00 97.88 88 ARG A N 1
ATOM 720 C CA . ARG A 1 88 ? -14.171 1.965 20.723 1.00 97.88 88 ARG A CA 1
ATOM 721 C C . ARG A 1 88 ? -13.562 1.656 19.351 1.00 97.88 88 ARG A C 1
ATOM 723 O O . ARG A 1 88 ? -13.280 0.494 19.057 1.00 97.88 88 ARG A O 1
ATOM 730 N N . GLN A 1 89 ? -13.312 2.685 18.540 1.00 98.44 89 GLN A N 1
ATOM 731 C CA . GLN A 1 89 ? -12.656 2.538 17.237 1.00 98.44 89 GLN A CA 1
ATOM 732 C C . GLN A 1 89 ? -11.214 2.041 17.400 1.00 98.44 89 GLN A C 1
ATOM 734 O O . GLN A 1 89 ? -10.799 1.124 16.689 1.00 98.44 89 GLN A O 1
ATOM 739 N N . ARG A 1 90 ? -10.472 2.563 18.387 1.00 98.56 90 ARG A N 1
ATOM 740 C CA . ARG A 1 90 ? -9.112 2.101 18.709 1.00 98.56 90 ARG A CA 1
ATOM 741 C C . ARG A 1 90 ? -9.071 0.614 19.049 1.00 98.56 90 ARG A C 1
ATOM 743 O O . ARG A 1 90 ? -8.335 -0.134 18.407 1.00 98.56 90 ARG A O 1
ATOM 750 N N . GLN A 1 91 ? -9.910 0.173 19.984 1.00 98.44 91 GLN A N 1
ATOM 751 C CA . GLN A 1 91 ? -9.994 -1.238 20.371 1.00 98.44 91 GLN A CA 1
ATOM 752 C C . GLN A 1 91 ? -10.357 -2.133 19.175 1.00 98.44 91 GLN A C 1
ATOM 754 O O . GLN A 1 91 ? -9.841 -3.249 19.023 1.00 98.44 91 GLN A O 1
ATOM 759 N N . ARG A 1 92 ? -11.230 -1.645 18.283 1.00 98.50 92 ARG A N 1
ATOM 760 C CA . ARG A 1 92 ? -11.611 -2.385 17.080 1.00 98.50 92 ARG A CA 1
ATOM 761 C C . ARG A 1 92 ? -10.436 -2.569 16.118 1.00 98.50 92 ARG A C 1
ATOM 763 O O . ARG A 1 92 ? -10.274 -3.675 15.593 1.00 98.50 92 ARG A O 1
ATOM 770 N N . VAL A 1 93 ? -9.622 -1.529 15.922 1.00 98.56 93 VAL A N 1
ATOM 771 C CA . VAL A 1 93 ? -8.397 -1.564 15.105 1.00 98.56 93 VAL A CA 1
ATOM 772 C C . VAL A 1 93 ? -7.346 -2.494 15.707 1.00 98.56 93 VAL A C 1
ATOM 774 O O . VAL A 1 93 ? -6.737 -3.270 14.975 1.00 98.56 93 VAL A O 1
ATOM 777 N N . GLU A 1 94 ? -7.151 -2.467 17.024 1.00 98.38 94 GLU A N 1
ATOM 778 C CA . GLU A 1 94 ? -6.226 -3.373 17.719 1.00 98.38 94 GLU A CA 1
ATOM 779 C C . GLU A 1 94 ? -6.625 -4.839 17.517 1.00 98.38 94 GLU A C 1
ATOM 781 O O . GLU A 1 94 ? -5.799 -5.665 17.124 1.00 98.38 94 GLU A O 1
ATOM 786 N N . SER A 1 95 ? -7.918 -5.138 17.670 1.00 98.25 95 SER A N 1
ATOM 787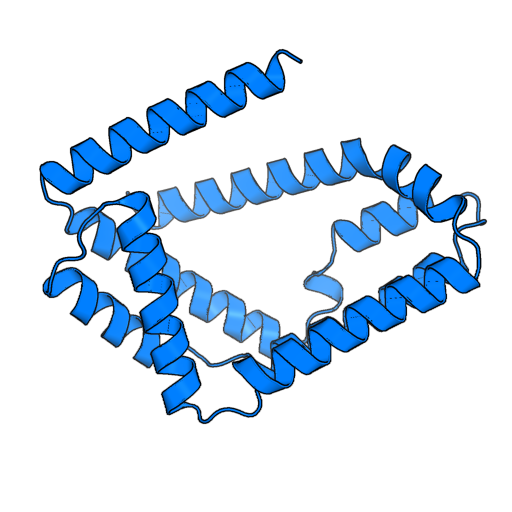 C CA . SER A 1 95 ? -8.465 -6.476 17.421 1.00 98.25 95 SER A CA 1
ATOM 788 C C . SER A 1 95 ? -8.280 -6.903 15.960 1.00 98.25 95 SER A C 1
ATOM 790 O O . SER A 1 95 ? -7.882 -8.030 15.685 1.00 98.25 95 SER A O 1
ATOM 792 N N . TRP A 1 96 ? -8.520 -5.998 15.004 1.00 98.44 96 TRP A N 1
ATOM 793 C CA . TRP A 1 96 ? -8.268 -6.255 13.583 1.00 98.44 96 TRP A CA 1
ATOM 794 C C . TRP A 1 96 ? -6.791 -6.572 13.316 1.00 98.44 96 TRP A C 1
ATOM 796 O O . TRP A 1 96 ? -6.483 -7.586 12.691 1.00 98.44 96 TRP A O 1
ATOM 806 N N . ALA A 1 97 ? -5.866 -5.766 13.840 1.00 98.00 97 ALA A N 1
ATOM 807 C CA . ALA A 1 97 ? -4.434 -5.966 13.640 1.00 98.00 97 ALA A CA 1
ATOM 808 C C . ALA A 1 97 ? -3.923 -7.284 14.247 1.00 98.00 97 ALA A C 1
ATOM 810 O O . ALA A 1 97 ? -2.990 -7.883 13.706 1.00 98.00 97 ALA A O 1
ATOM 811 N N . ALA A 1 98 ? -4.537 -7.762 15.334 1.00 97.56 98 ALA A N 1
ATOM 812 C CA . ALA A 1 98 ? -4.241 -9.067 15.925 1.00 97.56 98 ALA A CA 1
ATOM 813 C C . ALA A 1 98 ? -4.659 -10.241 15.019 1.00 97.56 98 ALA A C 1
ATOM 815 O O . ALA A 1 98 ? -3.979 -11.262 15.002 1.00 97.56 98 ALA A O 1
ATOM 816 N N . THR A 1 99 ? -5.719 -10.076 14.222 1.00 97.12 99 THR A N 1
ATOM 817 C CA . THR A 1 99 ? -6.219 -11.115 13.300 1.00 97.12 99 THR A CA 1
ATOM 818 C C . THR A 1 99 ? -5.510 -11.161 11.947 1.00 97.12 99 THR A C 1
ATOM 820 O O . THR A 1 99 ? -5.692 -12.116 11.205 1.00 97.12 99 THR A O 1
ATOM 823 N N . LEU A 1 100 ? -4.693 -10.155 11.612 1.00 97.00 100 LEU A N 1
ATOM 824 C CA . LEU A 1 100 ? -4.006 -10.108 10.318 1.00 97.00 100 LEU A CA 1
ATOM 825 C C . LEU A 1 100 ? -2.988 -11.241 10.154 1.00 97.00 100 LEU A C 1
ATOM 827 O O . LEU A 1 100 ? -2.183 -11.507 11.058 1.00 97.00 100 LEU A O 1
ATOM 831 N N . GLU A 1 101 ? -2.925 -11.778 8.938 1.00 97.94 101 GLU A N 1
ATOM 832 C CA . GLU A 1 101 ? -1.802 -12.584 8.471 1.00 97.94 101 GLU A CA 1
ATOM 833 C C . GLU A 1 101 ? -0.669 -11.653 8.025 1.00 97.94 101 GLU A C 1
ATOM 835 O O . GLU A 1 101 ? -0.763 -10.947 7.012 1.00 97.94 101 GLU A O 1
ATOM 840 N N . LEU A 1 102 ? 0.424 -11.620 8.791 1.00 96.62 102 LEU A N 1
ATOM 841 C CA . LEU A 1 102 ? 1.589 -10.810 8.442 1.00 96.62 102 LEU A CA 1
ATOM 842 C C . LEU A 1 102 ? 2.193 -11.310 7.120 1.00 96.62 102 LEU A C 1
ATOM 844 O O . LEU A 1 102 ? 2.366 -12.511 6.905 1.00 96.62 102 LEU A O 1
ATOM 848 N N . SER A 1 103 ? 2.467 -10.369 6.215 1.00 96.50 103 SER A N 1
ATOM 849 C CA . SER A 1 103 ? 2.879 -10.644 4.828 1.00 96.50 103 SER A CA 1
ATOM 850 C C . SER A 1 103 ? 4.040 -9.762 4.360 1.00 96.50 103 SER A C 1
ATOM 852 O O . SER A 1 103 ? 4.251 -9.584 3.159 1.00 96.50 103 SER A O 1
ATOM 854 N N . SER A 1 104 ? 4.774 -9.146 5.294 1.00 95.75 104 SER A N 1
ATOM 855 C CA . SER A 1 104 ? 5.855 -8.208 4.976 1.00 95.75 104 SER A CA 1
ATOM 856 C C . SER A 1 104 ? 6.981 -8.898 4.201 1.00 95.75 104 SER A C 1
ATOM 858 O O . SER A 1 104 ? 7.404 -8.388 3.168 1.00 95.75 104 SER A O 1
ATOM 860 N N . ALA A 1 105 ? 7.410 -10.089 4.631 1.00 95.62 105 ALA A N 1
ATOM 861 C CA . ALA A 1 105 ? 8.456 -10.853 3.951 1.00 95.62 105 ALA A CA 1
ATOM 862 C C . ALA A 1 105 ? 8.032 -11.274 2.532 1.00 95.62 105 ALA A C 1
ATOM 864 O O . ALA A 1 105 ? 8.764 -11.060 1.568 1.00 95.62 105 ALA A O 1
ATOM 865 N N . GLU A 1 106 ? 6.812 -11.789 2.373 1.00 95.81 106 GLU A N 1
ATOM 866 C CA . GLU A 1 106 ? 6.275 -12.164 1.065 1.00 95.81 106 GLU A CA 1
ATOM 867 C C . GLU A 1 106 ? 6.079 -10.944 0.157 1.00 95.81 106 GLU A C 1
ATOM 869 O O . GLU A 1 106 ? 6.310 -11.017 -1.049 1.00 95.81 106 GLU A O 1
ATOM 874 N N . THR A 1 107 ? 5.701 -9.798 0.730 1.00 95.56 107 THR A N 1
ATOM 875 C CA . THR A 1 107 ? 5.608 -8.532 -0.005 1.00 95.56 107 THR A CA 1
ATOM 876 C C . THR A 1 107 ? 6.977 -8.070 -0.496 1.00 95.56 107 THR A C 1
ATOM 878 O O . THR A 1 107 ? 7.067 -7.589 -1.625 1.00 95.56 107 THR A O 1
ATOM 881 N N . LEU A 1 108 ? 8.039 -8.225 0.300 1.00 96.50 108 LEU A N 1
ATOM 882 C CA . LEU A 1 108 ? 9.403 -7.915 -0.133 1.00 96.50 108 LEU A CA 1
ATOM 883 C C . LEU A 1 108 ? 9.845 -8.833 -1.279 1.00 96.50 108 LEU A C 1
ATOM 885 O O . LEU A 1 108 ? 10.321 -8.337 -2.299 1.00 96.50 108 LEU A O 1
ATOM 889 N N . ALA A 1 109 ? 9.609 -10.141 -1.160 1.00 95.19 109 ALA A N 1
ATOM 890 C CA . ALA A 1 109 ? 9.926 -11.098 -2.220 1.00 95.19 109 ALA A CA 1
ATOM 891 C C . ALA A 1 109 ? 9.196 -10.756 -3.532 1.00 95.19 109 ALA A C 1
ATOM 893 O O . ALA A 1 109 ? 9.793 -10.759 -4.609 1.00 95.19 109 ALA A O 1
ATOM 894 N N . PHE A 1 110 ? 7.917 -10.380 -3.440 1.00 95.19 110 PHE A N 1
ATOM 895 C CA . PHE A 1 110 ? 7.152 -9.893 -4.585 1.00 95.19 110 PHE A CA 1
ATOM 896 C C . PHE A 1 110 ? 7.753 -8.623 -5.199 1.00 95.19 110 PHE A C 1
ATOM 898 O O . PHE A 1 110 ? 7.902 -8.556 -6.416 1.00 95.19 110 PHE A O 1
ATOM 905 N N . ARG A 1 111 ? 8.135 -7.630 -4.384 1.00 95.06 111 ARG A N 1
ATOM 906 C CA . ARG A 1 111 ? 8.765 -6.385 -4.865 1.00 95.06 111 ARG A CA 1
ATOM 907 C C . ARG A 1 111 ? 10.062 -6.659 -5.625 1.00 95.06 111 ARG A C 1
ATOM 909 O O . ARG A 1 111 ? 10.257 -6.110 -6.706 1.00 95.06 111 ARG A O 1
ATOM 916 N N . GLN A 1 112 ? 10.910 -7.542 -5.102 1.00 94.94 112 GLN A N 1
ATOM 917 C CA . GLN A 1 112 ? 12.164 -7.938 -5.748 1.00 94.94 112 GLN A CA 1
ATOM 918 C C . GLN A 1 112 ? 11.915 -8.680 -7.069 1.00 94.94 112 GLN A C 1
ATOM 920 O O . GLN A 1 112 ? 12.567 -8.400 -8.077 1.00 94.94 112 GLN A O 1
ATOM 925 N N . HIS A 1 113 ? 10.939 -9.595 -7.096 1.00 93.94 113 HIS A N 1
ATOM 926 C CA . HIS A 1 113 ? 10.573 -10.307 -8.319 1.00 93.94 113 HIS A CA 1
ATOM 927 C C . HIS A 1 113 ? 10.008 -9.357 -9.383 1.00 93.94 113 HIS A C 1
ATOM 929 O O . HIS A 1 113 ? 10.441 -9.392 -10.537 1.00 93.94 113 HIS A O 1
ATOM 935 N N . TRP A 1 114 ? 9.112 -8.454 -8.979 1.00 94.94 114 TRP A N 1
ATOM 936 C CA . TRP A 1 114 ? 8.557 -7.415 -9.839 1.00 94.94 114 TRP A CA 1
ATOM 937 C C . TRP A 1 114 ? 9.652 -6.514 -10.416 1.00 94.94 114 TRP A C 1
ATOM 939 O O . TRP A 1 114 ? 9.679 -6.290 -11.621 1.00 94.94 114 TRP A O 1
ATOM 949 N N . GLN A 1 115 ? 10.608 -6.065 -9.597 1.00 95.06 115 GLN A N 1
ATOM 950 C CA . GLN A 1 115 ? 11.726 -5.231 -10.048 1.00 95.06 115 GLN A CA 1
ATOM 951 C C . GLN A 1 115 ? 12.602 -5.955 -11.075 1.00 95.06 115 GLN A C 1
ATOM 953 O O . GLN A 1 115 ? 12.968 -5.370 -12.095 1.00 95.06 115 GLN A O 1
ATOM 958 N N . LYS A 1 116 ? 12.911 -7.238 -10.847 1.00 94.56 116 LYS A N 1
ATOM 959 C CA . LYS A 1 116 ? 13.666 -8.053 -11.808 1.00 94.56 116 LYS A CA 1
ATOM 960 C C . LYS A 1 116 ? 12.920 -8.187 -13.138 1.00 94.56 116 LYS A C 1
ATOM 962 O O . LYS A 1 116 ? 13.528 -8.020 -14.194 1.00 94.56 116 LYS A O 1
ATOM 967 N N . ALA A 1 117 ? 11.618 -8.462 -13.090 1.00 94.81 117 ALA A N 1
ATOM 968 C CA . ALA A 1 117 ? 10.785 -8.575 -14.282 1.00 94.81 117 ALA A CA 1
ATOM 969 C C . ALA A 1 117 ? 10.674 -7.232 -15.026 1.00 94.81 117 ALA A C 1
ATOM 971 O O . ALA A 1 117 ? 10.830 -7.188 -16.245 1.00 94.81 117 ALA A O 1
ATOM 972 N N . PHE A 1 118 ? 10.519 -6.124 -14.296 1.00 95.31 118 PHE A N 1
ATOM 973 C CA . PHE A 1 118 ? 10.475 -4.788 -14.883 1.00 95.31 118 PHE A CA 1
ATOM 974 C C . PHE A 1 118 ? 11.804 -4.410 -15.547 1.00 95.31 118 PHE A C 1
ATOM 976 O O . PHE A 1 118 ? 11.821 -3.870 -16.651 1.00 95.31 118 PHE A O 1
ATOM 983 N N . ARG A 1 119 ? 12.940 -4.759 -14.933 1.00 95.94 119 ARG A N 1
ATOM 984 C CA . ARG A 1 119 ? 14.262 -4.576 -15.544 1.00 95.94 119 ARG A CA 1
ATOM 985 C C . ARG A 1 119 ? 14.395 -5.339 -16.861 1.00 95.94 119 ARG A C 1
ATOM 987 O O . ARG A 1 119 ? 14.874 -4.765 -17.835 1.00 95.94 119 ARG A O 1
ATOM 994 N N . ALA A 1 120 ? 13.961 -6.598 -16.898 1.00 94.56 120 ALA A N 1
ATOM 995 C CA . ALA A 1 120 ? 13.980 -7.404 -18.119 1.00 94.56 120 ALA A CA 1
ATOM 996 C C . ALA A 1 120 ? 13.096 -6.791 -19.219 1.00 94.56 120 ALA A C 1
ATOM 998 O O . ALA A 1 120 ? 13.502 -6.731 -20.378 1.00 94.56 120 ALA A O 1
ATOM 999 N N . LEU A 1 121 ? 11.930 -6.256 -18.850 1.00 95.19 121 LEU A N 1
ATOM 1000 C CA . LEU A 1 121 ? 11.061 -5.521 -19.767 1.00 95.19 121 LEU A CA 1
ATOM 1001 C C . LEU A 1 121 ? 11.750 -4.258 -20.326 1.00 95.19 121 LEU A C 1
ATOM 1003 O O . LEU A 1 121 ? 11.733 -4.031 -21.533 1.00 95.19 121 LEU A O 1
ATOM 1007 N N . LEU A 1 122 ? 12.430 -3.461 -19.492 1.00 95.75 122 LEU A N 1
ATOM 1008 C CA . LEU A 1 122 ? 13.153 -2.260 -19.946 1.00 95.75 122 LEU A CA 1
ATOM 1009 C C . LEU A 1 122 ? 14.357 -2.565 -20.855 1.00 95.75 122 LEU A C 1
ATOM 1011 O O . LEU A 1 122 ? 14.767 -1.719 -21.657 1.00 95.75 122 LEU A O 1
ATOM 1015 N N . GLN A 1 123 ? 14.933 -3.765 -20.778 1.00 93.56 123 GLN A N 1
ATOM 1016 C CA . GLN A 1 123 ? 15.960 -4.191 -21.736 1.00 93.56 123 GLN A CA 1
ATOM 1017 C C . GLN A 1 123 ? 15.389 -4.340 -23.152 1.00 93.56 123 GLN A C 1
ATOM 1019 O O . GLN A 1 123 ? 16.112 -4.121 -24.120 1.00 93.56 123 GLN A O 1
ATOM 1024 N N . GLN A 1 124 ? 14.087 -4.607 -23.276 1.00 92.94 124 GLN A N 1
ATOM 1025 C CA . GLN A 1 124 ? 13.373 -4.732 -24.548 1.00 92.94 124 GLN A CA 1
ATOM 1026 C C . GLN A 1 124 ? 12.727 -3.416 -25.004 1.00 92.94 124 GLN A C 1
ATOM 1028 O O . GLN A 1 124 ? 11.990 -3.399 -25.979 1.00 92.94 124 GLN A O 1
ATOM 1033 N N . ARG A 1 125 ? 13.022 -2.280 -24.359 1.00 93.88 125 ARG A N 1
ATOM 1034 C CA . ARG A 1 125 ? 12.339 -0.993 -24.608 1.00 93.88 125 ARG A CA 1
ATOM 1035 C C . ARG A 1 125 ? 12.366 -0.450 -26.042 1.00 93.88 125 ARG A C 1
ATOM 1037 O O . ARG A 1 125 ? 11.605 0.458 -26.347 1.00 93.88 125 ARG A O 1
ATOM 1044 N N . GLN A 1 126 ? 13.259 -0.960 -26.890 1.00 92.38 126 GLN A N 1
ATOM 1045 C CA . GLN A 1 126 ? 13.407 -0.541 -28.289 1.00 92.38 126 GLN A CA 1
ATOM 1046 C C . GLN A 1 126 ? 12.633 -1.434 -29.274 1.00 92.38 126 GLN A C 1
ATOM 1048 O O . GLN A 1 126 ? 12.638 -1.166 -30.473 1.00 92.38 126 GLN A O 1
ATOM 1053 N N . VAL A 1 127 ? 11.992 -2.514 -28.811 1.00 92.88 127 VAL A N 1
ATOM 1054 C CA . VAL A 1 127 ? 11.203 -3.389 -29.692 1.00 92.88 127 VAL A CA 1
ATOM 1055 C C . VAL A 1 127 ? 9.863 -2.739 -30.036 1.00 92.88 127 VAL A C 1
ATOM 1057 O O . VAL A 1 127 ? 9.272 -2.040 -29.213 1.00 92.88 127 VAL A O 1
ATOM 1060 N N . ALA A 1 128 ? 9.348 -3.013 -31.237 1.00 90.56 128 ALA A N 1
ATOM 1061 C CA . ALA A 1 128 ? 8.114 -2.398 -31.740 1.00 90.56 128 ALA A CA 1
ATOM 1062 C C . ALA A 1 128 ? 6.885 -2.629 -30.833 1.00 90.56 128 ALA A C 1
ATOM 1064 O O . ALA A 1 128 ? 5.986 -1.795 -30.791 1.00 90.56 128 ALA A O 1
ATOM 1065 N N . ASP A 1 129 ? 6.853 -3.735 -30.082 1.00 93.44 129 ASP A N 1
ATOM 1066 C CA . ASP A 1 129 ? 5.726 -4.108 -29.215 1.00 93.44 129 ASP A CA 1
ATOM 1067 C C . ASP A 1 129 ? 5.890 -3.667 -27.744 1.00 93.44 129 ASP A C 1
ATOM 1069 O O . ASP A 1 129 ? 5.072 -4.008 -26.890 1.00 93.44 129 ASP A O 1
ATOM 1073 N N . PHE A 1 130 ? 6.923 -2.882 -27.416 1.00 95.31 130 PHE A N 1
ATOM 1074 C CA . PHE A 1 130 ? 7.234 -2.503 -26.031 1.00 95.31 130 PHE A CA 1
ATOM 1075 C C . PHE A 1 130 ? 6.055 -1.851 -25.292 1.00 95.31 130 PHE A C 1
ATOM 1077 O O . PHE A 1 130 ? 5.809 -2.156 -24.127 1.00 95.31 130 PHE A O 1
ATOM 1084 N N . GLN A 1 131 ? 5.275 -0.998 -25.965 1.00 95.31 131 GLN A N 1
ATOM 1085 C CA . GLN A 1 131 ? 4.098 -0.366 -25.360 1.00 95.31 131 GLN A CA 1
ATOM 1086 C C . GLN A 1 131 ? 3.051 -1.392 -24.905 1.00 95.31 131 GLN A C 1
ATOM 1088 O O . GLN A 1 131 ? 2.471 -1.241 -23.828 1.00 95.31 131 GLN A O 1
ATOM 1093 N N . ARG A 1 132 ? 2.781 -2.422 -25.719 1.00 95.19 132 ARG A N 1
ATOM 1094 C CA . ARG A 1 132 ? 1.849 -3.501 -25.361 1.00 95.19 132 ARG A CA 1
ATOM 1095 C C . ARG A 1 132 ? 2.379 -4.256 -24.153 1.00 95.19 132 ARG A C 1
ATOM 1097 O O . ARG A 1 132 ? 1.661 -4.380 -23.171 1.00 95.19 132 ARG A O 1
ATOM 1104 N N . GLN A 1 133 ? 3.642 -4.672 -24.203 1.00 94.62 133 GLN A N 1
ATOM 1105 C CA . GLN A 1 133 ? 4.278 -5.420 -23.119 1.00 94.62 133 GLN A CA 1
ATOM 1106 C C . GLN A 1 133 ? 4.288 -4.635 -21.802 1.00 94.62 133 GLN A C 1
ATOM 1108 O O . GLN A 1 133 ? 3.998 -5.196 -20.750 1.00 94.62 133 GLN A O 1
ATOM 1113 N N . LEU A 1 134 ? 4.563 -3.327 -21.854 1.00 95.12 134 LEU A N 1
ATOM 1114 C CA . LEU A 1 134 ? 4.517 -2.444 -20.690 1.00 95.12 134 LEU A CA 1
ATOM 1115 C C . LEU A 1 134 ? 3.118 -2.345 -20.091 1.00 95.12 134 LEU A C 1
ATOM 1117 O O . LEU A 1 134 ? 2.963 -2.430 -18.872 1.00 95.12 134 LEU A O 1
ATOM 1121 N N . ARG A 1 135 ? 2.104 -2.176 -20.939 1.00 95.62 135 ARG A N 1
ATOM 1122 C CA . ARG A 1 135 ? 0.715 -2.123 -20.491 1.00 95.62 135 ARG A CA 1
ATOM 1123 C C . ARG A 1 135 ? 0.304 -3.437 -19.836 1.00 95.62 135 ARG A C 1
ATOM 1125 O O . ARG A 1 135 ? -0.228 -3.422 -18.733 1.00 95.62 135 ARG A O 1
ATOM 1132 N N . ASP A 1 136 ? 0.568 -4.559 -20.494 1.00 93.88 136 ASP A N 1
ATOM 1133 C CA . ASP A 1 136 ? 0.175 -5.878 -20.002 1.00 93.88 136 ASP A CA 1
ATOM 1134 C C . ASP A 1 136 ? 0.905 -6.197 -18.681 1.00 93.88 136 ASP A C 1
ATOM 1136 O O . ASP A 1 136 ? 0.299 -6.702 -17.737 1.00 93.88 136 ASP A O 1
ATOM 1140 N N . PHE A 1 137 ? 2.174 -5.789 -18.558 1.00 93.69 137 PHE A N 1
ATOM 1141 C CA . PHE A 1 137 ? 2.936 -5.856 -17.309 1.00 93.69 137 PHE A CA 1
ATOM 1142 C C . PHE A 1 137 ? 2.308 -5.021 -16.180 1.00 93.69 137 PHE A C 1
ATOM 1144 O O . PHE A 1 137 ? 2.241 -5.478 -15.038 1.00 93.69 137 PHE A O 1
ATOM 1151 N N . ALA A 1 138 ? 1.828 -3.811 -16.483 1.00 92.75 138 ALA A N 1
ATOM 1152 C CA . ALA A 1 138 ? 1.163 -2.946 -15.512 1.00 92.75 138 ALA A CA 1
ATOM 1153 C C . ALA A 1 138 ? -0.230 -3.463 -15.107 1.00 92.75 138 ALA A C 1
ATOM 1155 O O . ALA A 1 138 ? -0.615 -3.315 -13.953 1.00 92.75 138 ALA A O 1
ATOM 1156 N N . LEU A 1 139 ? -0.970 -4.100 -16.020 1.00 91.62 139 LEU A N 1
ATOM 1157 C CA . LEU A 1 139 ? -2.301 -4.657 -15.747 1.00 91.62 139 LEU A CA 1
ATOM 1158 C C . LEU A 1 139 ? -2.265 -5.991 -14.992 1.00 91.62 139 LEU A C 1
ATOM 1160 O O . LEU A 1 139 ? -3.238 -6.330 -14.321 1.00 91.62 139 LEU A O 1
ATOM 1164 N N . ALA A 1 140 ? -1.165 -6.745 -15.075 1.00 86.06 140 ALA A N 1
ATOM 1165 C CA . ALA A 1 140 ? -1.051 -8.077 -14.483 1.00 86.06 140 ALA A CA 1
ATOM 1166 C C . ALA A 1 140 ? 0.011 -8.194 -13.366 1.00 86.06 140 ALA A C 1
ATOM 1168 O O . ALA A 1 140 ? 0.765 -9.173 -13.341 1.00 86.06 140 ALA A O 1
ATOM 1169 N N . PRO A 1 141 ? 0.072 -7.281 -12.371 1.00 75.56 141 PRO A N 1
ATOM 1170 C CA . PRO A 1 141 ? 1.039 -7.400 -11.281 1.00 75.56 141 PRO A CA 1
ATOM 1171 C C . PRO A 1 141 ? 0.768 -8.642 -10.420 1.00 75.56 141 PRO A C 1
ATOM 1173 O O . PRO A 1 141 ? 1.656 -9.147 -9.742 1.00 75.56 141 PRO A O 1
ATOM 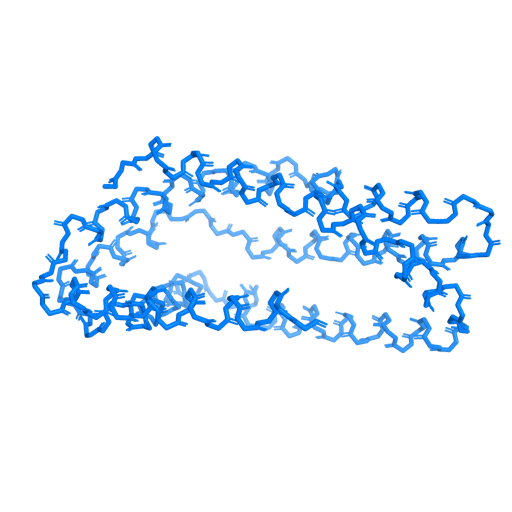1176 N N . GLU A 1 142 ? -0.459 -9.162 -10.442 1.00 76.12 142 GLU A N 1
ATOM 1177 C CA . GLU A 1 142 ? -0.871 -10.370 -9.726 1.00 76.12 142 GLU A CA 1
ATOM 1178 C C . GLU A 1 142 ? -0.258 -11.652 -10.287 1.00 76.12 142 GLU A C 1
ATOM 1180 O O . GLU A 1 142 ? -0.019 -12.584 -9.518 1.00 76.12 142 GLU A O 1
ATOM 1185 N N . ALA A 1 143 ? 0.079 -11.685 -11.581 1.00 80.81 143 ALA A N 1
ATOM 1186 C CA . ALA A 1 143 ? 0.747 -12.829 -12.202 1.00 80.81 143 ALA A CA 1
ATOM 1187 C C . ALA A 1 143 ? 2.138 -13.093 -11.598 1.00 80.81 143 ALA A C 1
ATOM 1189 O O . ALA A 1 143 ? 2.636 -14.214 -11.633 1.00 80.81 143 ALA A O 1
ATOM 1190 N N . LEU A 1 144 ? 2.745 -12.064 -11.001 1.00 82.44 144 LEU A N 1
ATOM 1191 C CA . LEU A 1 144 ? 4.058 -12.114 -10.362 1.00 82.44 144 LEU A CA 1
ATOM 1192 C C . LEU A 1 144 ? 3.981 -12.463 -8.863 1.00 82.44 144 LEU A C 1
ATOM 1194 O O . LEU A 1 144 ? 5.011 -12.544 -8.193 1.00 82.44 144 LEU A O 1
ATOM 1198 N N . GLN A 1 145 ? 2.778 -12.645 -8.305 1.00 87.12 145 GLN A N 1
ATOM 1199 C CA . GLN A 1 145 ? 2.587 -12.967 -6.889 1.00 87.12 145 GLN A CA 1
ATOM 1200 C C . GLN A 1 145 ? 2.666 -14.473 -6.630 1.00 87.12 145 GLN A C 1
ATOM 1202 O O . GLN A 1 145 ? 2.116 -15.289 -7.370 1.00 87.12 145 GLN A O 1
ATOM 1207 N N . THR A 1 146 ? 3.269 -14.848 -5.500 1.00 90.38 146 THR A N 1
ATOM 1208 C CA . THR A 1 146 ? 3.179 -16.222 -4.997 1.00 90.38 146 THR A CA 1
ATOM 1209 C C . THR A 1 146 ? 1.754 -16.532 -4.537 1.00 90.38 146 THR A C 1
ATOM 1211 O O . THR A 1 146 ? 1.012 -15.644 -4.102 1.00 90.38 146 THR A O 1
ATOM 1214 N N . SER A 1 147 ? 1.365 -17.809 -4.582 1.00 89.69 147 SER A N 1
ATOM 1215 C CA . SER A 1 147 ? 0.073 -18.262 -4.048 1.00 89.69 147 SER A CA 1
ATOM 1216 C C . SER A 1 147 ? -0.100 -17.884 -2.574 1.00 89.69 147 SER A C 1
ATOM 1218 O O . SER A 1 147 ? -1.167 -17.411 -2.191 1.00 89.69 147 SER A O 1
ATOM 1220 N N . ALA A 1 148 ? 0.964 -18.005 -1.774 1.00 90.56 148 ALA A N 1
ATOM 1221 C CA . ALA A 1 148 ? 0.973 -17.622 -0.365 1.00 90.56 148 ALA A CA 1
ATOM 1222 C C . ALA A 1 148 ? 0.663 -16.129 -0.157 1.00 90.56 148 ALA A C 1
ATOM 1224 O O . ALA A 1 148 ? -0.214 -15.789 0.636 1.00 90.56 148 ALA A O 1
ATOM 1225 N N . LEU A 1 149 ? 1.323 -15.228 -0.898 1.00 94.75 149 LEU A N 1
ATOM 1226 C CA . LEU A 1 149 ? 1.059 -13.790 -0.787 1.00 94.75 149 LEU A CA 1
ATOM 1227 C C . LEU A 1 149 ? -0.371 -13.443 -1.208 1.00 94.75 149 LEU A C 1
ATOM 1229 O O . LEU A 1 149 ? -1.025 -12.628 -0.555 1.00 94.75 149 LEU A O 1
ATOM 1233 N N . ARG A 1 150 ? -0.856 -14.065 -2.287 1.00 93.56 150 ARG A N 1
ATOM 1234 C CA . ARG A 1 150 ? -2.211 -13.847 -2.799 1.00 93.56 150 ARG A CA 1
ATOM 1235 C C . ARG A 1 150 ? -3.267 -14.220 -1.759 1.00 93.56 150 ARG A C 1
ATOM 1237 O O . ARG A 1 150 ? -4.153 -13.411 -1.499 1.00 93.56 150 ARG A O 1
ATOM 1244 N N . LEU A 1 151 ? -3.140 -15.389 -1.128 1.00 94.56 151 LEU A N 1
ATOM 1245 C CA . LEU A 1 151 ? -4.071 -15.838 -0.087 1.00 94.56 151 LEU A CA 1
ATOM 1246 C C . LEU A 1 151 ? -4.052 -14.904 1.133 1.00 94.56 151 LEU A C 1
ATOM 1248 O O . LEU A 1 151 ? -5.112 -14.434 1.546 1.00 94.56 151 LEU A O 1
ATOM 1252 N N . LYS A 1 152 ? -2.862 -14.524 1.626 1.00 96.56 152 LYS A N 1
ATOM 1253 C CA . LYS A 1 152 ? -2.722 -13.565 2.740 1.00 96.56 152 LYS A CA 1
ATOM 1254 C C . LYS A 1 152 ? -3.368 -12.213 2.429 1.00 96.56 152 LYS A C 1
ATOM 1256 O O . LYS A 1 152 ? -4.030 -11.614 3.276 1.00 96.56 152 LYS A O 1
ATOM 1261 N N . ARG A 1 153 ? -3.185 -11.699 1.207 1.00 94.62 153 ARG A N 1
ATOM 1262 C CA . ARG A 1 153 ? -3.793 -10.431 0.766 1.00 94.62 153 ARG A CA 1
ATOM 1263 C C . ARG A 1 153 ? -5.312 -10.527 0.691 1.00 94.62 153 ARG A C 1
ATOM 1265 O O . ARG A 1 153 ? -5.975 -9.626 1.194 1.00 94.62 153 ARG A O 1
ATOM 1272 N N . GLN A 1 154 ? -5.847 -11.606 0.123 1.00 94.25 154 GLN A N 1
ATOM 1273 C CA . GLN A 1 154 ? -7.291 -11.845 0.058 1.00 94.25 154 GLN A CA 1
ATOM 1274 C C . GLN A 1 154 ? -7.904 -11.934 1.460 1.00 94.25 154 GLN A C 1
ATOM 1276 O O . GLN A 1 154 ? -8.889 -11.254 1.739 1.00 94.25 154 GLN A O 1
ATOM 1281 N N . HIS A 1 155 ? -7.281 -12.692 2.366 1.00 96.62 155 HIS A N 1
ATOM 1282 C CA . HIS A 1 155 ? -7.716 -12.796 3.757 1.00 96.62 155 HIS A CA 1
ATOM 1283 C C . HIS A 1 155 ? -7.717 -11.428 4.460 1.00 96.62 155 HIS A C 1
ATOM 1285 O O . HIS A 1 155 ? -8.735 -10.982 4.993 1.00 96.62 155 HIS A O 1
ATOM 1291 N N . ASN A 1 156 ? -6.597 -10.706 4.394 1.00 97.50 156 ASN A N 1
ATOM 1292 C CA . ASN A 1 156 ? -6.461 -9.400 5.036 1.00 97.50 156 ASN A CA 1
ATOM 1293 C C . ASN A 1 156 ? -7.390 -8.329 4.440 1.00 97.50 156 ASN A C 1
ATOM 1295 O O . ASN A 1 156 ? -7.819 -7.428 5.162 1.00 97.50 156 ASN A O 1
ATOM 1299 N N . LEU A 1 157 ? -7.711 -8.412 3.145 1.00 95.44 157 LEU A N 1
ATOM 1300 C CA . LEU A 1 157 ? -8.677 -7.531 2.490 1.00 95.44 157 LEU A CA 1
ATOM 1301 C C . LEU A 1 157 ? -10.091 -7.750 3.038 1.00 95.44 157 LEU A C 1
ATOM 1303 O O . LEU A 1 157 ? -10.783 -6.777 3.330 1.00 95.44 157 LEU A O 1
ATOM 1307 N N . GLN A 1 158 ? -10.496 -9.003 3.261 1.00 96.75 158 GLN A N 1
ATOM 1308 C CA . GLN A 1 158 ? -11.780 -9.307 3.899 1.00 96.75 158 GLN A CA 1
ATOM 1309 C C . GLN A 1 158 ? -11.841 -8.758 5.330 1.00 96.75 158 GLN A C 1
ATOM 1311 O O . GLN A 1 158 ? -12.801 -8.079 5.698 1.00 96.75 158 GLN A O 1
ATOM 1316 N N . LEU A 1 159 ? -10.776 -8.942 6.118 1.00 97.94 159 LEU A N 1
ATOM 1317 C CA . LEU A 1 159 ? -10.678 -8.351 7.458 1.00 97.94 159 LEU A CA 1
ATOM 1318 C C . LEU A 1 159 ? -10.753 -6.818 7.432 1.00 97.94 159 LEU A C 1
ATOM 1320 O O . LEU A 1 159 ? -11.365 -6.213 8.312 1.00 97.94 159 LEU A O 1
ATOM 1324 N N . PHE A 1 160 ? -10.143 -6.179 6.432 1.00 97.06 160 PHE A N 1
ATOM 1325 C CA . PHE A 1 160 ? -10.207 -4.730 6.262 1.00 97.06 160 PHE A CA 1
ATOM 1326 C C . PHE A 1 160 ? -11.619 -4.243 5.909 1.00 97.06 160 PHE A C 1
ATOM 1328 O O . PHE A 1 160 ? -12.075 -3.265 6.496 1.00 97.06 160 PHE A O 1
ATOM 1335 N N . LYS A 1 161 ? -12.352 -4.939 5.032 1.00 96.69 161 L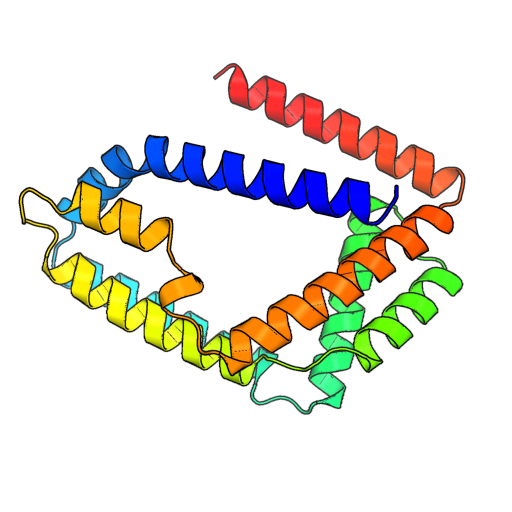YS A N 1
ATOM 1336 C CA . LYS A 1 161 ? -13.749 -4.593 4.712 1.00 96.69 161 LYS A CA 1
ATOM 1337 C C . LYS A 1 161 ? -14.656 -4.680 5.938 1.00 96.69 161 LYS A C 1
ATOM 1339 O O . LYS A 1 161 ? -15.468 -3.787 6.177 1.00 96.69 161 LYS A O 1
ATOM 1344 N N . LEU A 1 162 ? -14.471 -5.718 6.755 1.00 97.50 162 LEU A N 1
ATOM 1345 C CA . LEU A 1 162 ? -15.175 -5.853 8.031 1.00 97.50 162 LEU A CA 1
ATOM 1346 C C . LEU A 1 162 ? -14.830 -4.706 8.988 1.00 97.50 162 LEU A C 1
ATOM 1348 O O . LEU A 1 162 ? -15.735 -4.137 9.594 1.00 97.50 162 LEU A O 1
ATOM 1352 N N . LEU A 1 163 ? -13.551 -4.325 9.084 1.00 98.00 163 LEU A N 1
ATOM 1353 C CA . LEU A 1 163 ? -13.135 -3.165 9.871 1.00 98.00 163 LEU A CA 1
ATOM 1354 C C . LEU A 1 163 ? -13.816 -1.881 9.378 1.00 98.00 163 LEU A C 1
ATOM 1356 O O . LEU A 1 163 ? -14.374 -1.159 10.195 1.00 98.00 163 LEU A O 1
ATOM 1360 N N . LEU A 1 164 ? -13.807 -1.601 8.071 1.00 96.44 164 LEU A N 1
ATOM 1361 C CA . LEU A 1 164 ? -14.428 -0.396 7.509 1.00 96.44 164 LEU A CA 1
ATOM 1362 C C . LEU A 1 164 ? -15.921 -0.314 7.828 1.00 96.44 164 LEU A C 1
ATOM 1364 O O . LEU A 1 164 ? -16.388 0.725 8.289 1.00 96.44 164 LEU A O 1
ATOM 1368 N N . ARG A 1 165 ? -16.657 -1.415 7.642 1.00 96.94 165 ARG A N 1
ATOM 1369 C CA . ARG A 1 165 ? -18.070 -1.508 8.032 1.00 96.94 165 ARG A CA 1
ATOM 1370 C C . ARG A 1 165 ? -18.256 -1.195 9.519 1.00 96.94 165 ARG A C 1
ATOM 1372 O O . ARG A 1 165 ? -19.141 -0.420 9.873 1.00 96.94 165 ARG A O 1
ATOM 1379 N N . ASP A 1 166 ? -17.434 -1.791 10.383 1.00 97.38 166 ASP A N 1
ATOM 1380 C CA . ASP A 1 166 ? -17.547 -1.622 11.835 1.00 97.38 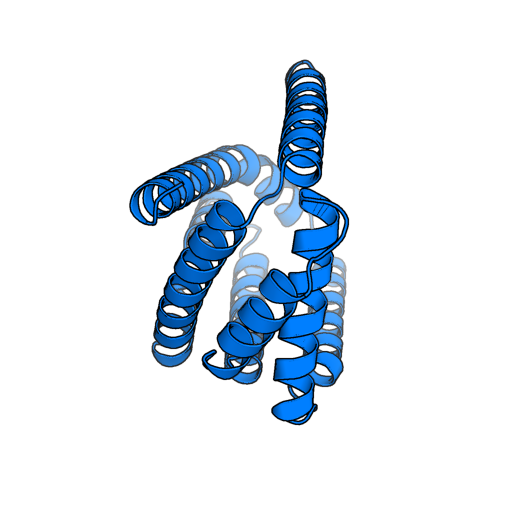166 ASP A CA 1
ATOM 1381 C C . ASP A 1 166 ? -17.232 -0.184 12.272 1.00 97.38 166 ASP A C 1
ATOM 1383 O O . ASP A 1 166 ? -17.933 0.352 13.125 1.00 97.38 166 ASP A O 1
ATOM 1387 N N . ILE A 1 167 ? -16.213 0.452 11.683 1.00 97.81 167 ILE A N 1
ATOM 1388 C CA . ILE A 1 167 ? -15.865 1.856 11.951 1.00 97.81 167 ILE A CA 1
ATOM 1389 C C . ILE A 1 167 ? -16.968 2.789 11.445 1.00 97.81 167 ILE A C 1
ATOM 1391 O O . ILE A 1 167 ? -17.369 3.695 12.173 1.00 97.81 167 ILE A O 1
ATOM 1395 N N . TYR A 1 168 ? -17.509 2.537 10.249 1.00 95.44 168 TYR A N 1
ATOM 1396 C CA . TYR A 1 168 ? -18.620 3.312 9.695 1.00 95.44 168 TYR A CA 1
ATOM 1397 C C . TYR A 1 168 ? -19.875 3.231 10.581 1.00 95.44 168 TYR A C 1
ATOM 1399 O O . TYR A 1 168 ? -20.532 4.235 10.836 1.00 95.44 168 TYR A O 1
ATOM 1407 N N . GLY A 1 169 ? -20.182 2.049 11.123 1.00 96.06 169 GLY A N 1
ATOM 1408 C CA . GLY A 1 169 ? -21.278 1.868 12.081 1.00 96.06 169 GLY A CA 1
ATOM 1409 C C . GLY A 1 169 ? -21.036 2.496 13.462 1.00 96.06 169 GLY A C 1
ATOM 1410 O O . GLY A 1 169 ? -21.943 2.504 14.290 1.00 96.06 169 GLY A O 1
ATOM 1411 N N . GLN A 1 170 ? -19.827 2.995 13.733 1.00 96.62 170 GLN A N 1
ATOM 1412 C CA . GLN A 1 170 ? -19.435 3.634 14.995 1.00 96.62 170 GLN A CA 1
ATOM 1413 C C . GLN A 1 170 ? -19.270 5.154 14.877 1.00 96.62 170 GLN A C 1
ATOM 1415 O O . GLN A 1 170 ? -18.865 5.780 15.857 1.00 96.62 170 GLN A O 1
ATOM 1420 N N . LEU A 1 171 ? -19.545 5.745 13.711 1.00 96.81 171 LEU A N 1
ATOM 1421 C CA . LEU A 1 171 ? -19.405 7.186 13.524 1.00 96.81 171 LEU A CA 1
ATOM 1422 C C . LEU A 1 171 ? -20.351 7.950 14.453 1.00 96.81 171 LEU A C 1
ATOM 1424 O O . LEU A 1 171 ? -21.543 7.651 14.534 1.00 96.81 171 LEU A O 1
ATOM 1428 N N . ASN A 1 172 ? -19.815 8.963 15.128 1.00 95.50 172 ASN A N 1
ATOM 1429 C CA . ASN A 1 172 ? -20.624 9.979 15.796 1.00 95.50 172 ASN A CA 1
ATOM 1430 C C . ASN A 1 172 ? -20.945 11.138 14.831 1.00 95.50 172 ASN A C 1
ATOM 1432 O O . ASN A 1 172 ? -20.384 11.214 13.737 1.00 95.50 172 ASN A O 1
ATOM 1436 N N . SER A 1 173 ? -21.829 12.052 15.237 1.00 96.12 173 SER A N 1
ATOM 1437 C CA . SER A 1 173 ? -22.264 13.177 14.395 1.00 96.12 173 SER A CA 1
ATOM 1438 C C . SER A 1 173 ? -21.110 14.078 13.939 1.00 96.12 173 SER A C 1
ATOM 1440 O O . SER A 1 173 ? -21.088 14.505 12.788 1.00 96.12 173 SER A O 1
ATOM 1442 N N . GLY A 1 174 ? -20.123 14.327 14.805 1.00 96.25 174 GLY A N 1
ATOM 1443 C CA . GLY A 1 174 ? -18.937 15.110 14.455 1.00 96.25 174 GLY A CA 1
ATOM 1444 C C . GLY A 1 174 ? -18.084 14.425 13.387 1.00 96.25 174 GLY A C 1
ATOM 1445 O O . GLY A 1 174 ? -17.672 15.065 12.423 1.00 96.25 174 GLY A O 1
ATOM 1446 N N . GLN A 1 175 ? -17.879 13.111 13.509 1.00 97.19 175 GLN A N 1
ATOM 1447 C CA . GLN A 1 175 ? -17.139 12.327 12.516 1.00 97.19 175 GLN A CA 1
ATOM 1448 C C . GLN A 1 175 ? -17.893 12.213 11.182 1.00 97.19 175 GLN A C 1
ATOM 1450 O O . GLN A 1 175 ? -17.262 12.229 10.128 1.00 97.19 175 GLN A O 1
ATOM 1455 N N . GLN A 1 176 ? -19.229 12.127 11.209 1.00 96.38 176 GLN A N 1
ATOM 1456 C CA . GLN A 1 176 ? -20.059 12.161 9.998 1.00 96.38 176 GLN A CA 1
ATOM 1457 C C . GLN A 1 176 ? -19.893 13.491 9.258 1.00 96.38 176 GLN A C 1
ATOM 1459 O O . GLN A 1 176 ? -19.536 13.497 8.085 1.00 96.38 176 GLN A O 1
ATOM 1464 N N . GLN A 1 177 ? -20.040 14.615 9.965 1.00 96.62 177 GLN A N 1
ATOM 1465 C CA . GLN A 1 177 ? -19.860 15.941 9.375 1.00 96.62 177 GLN A CA 1
ATOM 1466 C C . GLN A 1 177 ? -18.433 16.148 8.841 1.00 96.62 177 GLN A C 1
ATOM 1468 O O . GLN A 1 177 ? -18.245 16.731 7.774 1.00 96.62 177 GLN A O 1
ATOM 1473 N N . TYR A 1 178 ? -17.417 15.662 9.562 1.00 95.81 178 TYR A N 1
ATOM 1474 C CA . TYR A 1 178 ? -16.026 15.738 9.115 1.00 95.81 178 TYR A CA 1
ATOM 1475 C C . TYR A 1 178 ? -15.808 14.959 7.811 1.00 95.81 178 TYR A C 1
ATOM 1477 O O . TYR A 1 178 ? -15.183 15.473 6.881 1.00 95.81 178 TYR A O 1
ATOM 1485 N N . LEU A 1 179 ? -16.346 13.737 7.732 1.00 95.00 179 LEU A N 1
ATOM 1486 C CA . LEU A 1 179 ? -16.281 12.911 6.531 1.00 95.00 179 LEU A CA 1
ATOM 1487 C C . LEU A 1 179 ? -16.956 13.603 5.342 1.00 95.00 179 LEU A C 1
ATOM 1489 O O . LEU A 1 179 ? -16.347 13.691 4.276 1.00 95.00 179 LEU A O 1
ATOM 1493 N N . ASP A 1 180 ? -18.170 14.122 5.529 1.00 94.50 180 ASP A N 1
ATOM 1494 C CA . ASP A 1 180 ? -18.937 14.784 4.469 1.00 94.50 180 ASP A CA 1
ATOM 1495 C C . ASP A 1 180 ? -18.194 16.006 3.918 1.00 94.50 180 ASP A C 1
ATOM 1497 O O . ASP A 1 180 ? -18.011 16.127 2.705 1.00 94.50 180 ASP A O 1
ATOM 1501 N N . ASN A 1 181 ? -17.676 16.864 4.803 1.00 94.31 181 ASN A N 1
ATOM 1502 C CA . ASN A 1 181 ? -16.872 18.021 4.408 1.00 94.31 181 ASN A CA 1
ATOM 1503 C C . ASN A 1 181 ? -15.640 17.597 3.600 1.00 94.31 181 ASN A C 1
ATOM 1505 O O . ASN A 1 181 ? -15.329 18.182 2.565 1.00 94.31 181 ASN A O 1
ATOM 1509 N N . ARG A 1 182 ? -14.942 16.549 4.051 1.00 93.06 182 ARG A N 1
ATOM 1510 C CA . ARG A 1 182 ? -13.731 16.065 3.385 1.00 93.06 182 ARG A CA 1
ATOM 1511 C C . ARG A 1 182 ? -14.023 15.472 2.008 1.00 93.06 182 ARG A C 1
ATOM 1513 O O . ARG A 1 182 ? -13.244 15.690 1.082 1.00 93.06 182 ARG A O 1
ATOM 1520 N N . LEU A 1 183 ? -15.127 14.740 1.862 1.00 91.81 183 LEU A N 1
ATOM 1521 C CA . LEU A 1 183 ? -15.571 14.211 0.571 1.00 91.81 183 LEU A CA 1
ATOM 1522 C C . LEU A 1 183 ? -15.976 15.334 -0.390 1.00 91.81 183 LEU A C 1
ATOM 1524 O O . LEU A 1 183 ? -15.646 15.255 -1.571 1.00 91.81 183 LEU A O 1
ATOM 1528 N N . GLN A 1 184 ? -16.621 16.394 0.104 1.00 90.75 184 GLN A N 1
ATOM 1529 C CA . GLN A 1 184 ? -16.951 17.572 -0.702 1.00 90.75 184 GLN A CA 1
ATOM 1530 C C . GLN A 1 184 ? -15.699 18.300 -1.197 1.00 90.75 184 GLN A C 1
ATOM 1532 O O . GLN A 1 184 ? -15.609 18.584 -2.389 1.00 90.75 184 GLN A O 1
ATOM 1537 N N . THR A 1 185 ? -14.713 18.545 -0.324 1.00 91.44 185 THR A N 1
ATOM 1538 C CA . THR A 1 185 ? -13.427 19.138 -0.729 1.00 91.44 185 THR A CA 1
ATOM 1539 C C . THR A 1 185 ? -12.753 18.294 -1.802 1.00 91.44 185 THR A C 1
ATOM 1541 O O . THR A 1 185 ? -12.418 18.803 -2.863 1.00 91.44 185 THR A O 1
ATOM 1544 N N . LEU A 1 186 ? -12.638 16.984 -1.571 1.00 89.12 186 LEU A N 1
ATOM 1545 C CA . LEU A 1 186 ? -11.981 16.088 -2.517 1.00 89.12 186 LEU A CA 1
ATOM 1546 C C . LEU A 1 186 ? -12.714 16.024 -3.866 1.00 89.12 186 LEU A C 1
ATOM 1548 O O . LEU A 1 186 ? -12.079 15.973 -4.915 1.00 89.12 186 LEU A O 1
ATOM 1552 N N . SER A 1 187 ? -14.049 16.027 -3.850 1.00 84.12 187 SER A N 1
ATOM 1553 C CA . SER A 1 187 ? -14.846 16.094 -5.076 1.00 84.12 187 SER A CA 1
ATOM 1554 C C . SER A 1 187 ? -14.607 17.402 -5.831 1.00 84.12 187 SER A C 1
ATOM 1556 O O . SER A 1 187 ? -14.542 17.370 -7.057 1.00 84.12 187 SER A O 1
ATOM 1558 N N . GLY A 1 188 ? -14.478 18.528 -5.123 1.00 81.56 188 GLY A N 1
ATOM 1559 C CA . GLY A 1 188 ? -14.113 19.818 -5.709 1.00 81.56 188 GLY A CA 1
ATOM 1560 C C . GLY A 1 188 ? -12.743 19.765 -6.386 1.00 81.56 188 GLY A C 1
ATOM 1561 O O . GLY A 1 188 ? -12.649 20.057 -7.576 1.00 81.56 188 GLY A O 1
ATOM 1562 N N . ASP A 1 189 ? -11.725 19.272 -5.673 1.00 86.19 189 ASP A N 1
ATOM 1563 C CA . ASP A 1 189 ? -10.355 19.134 -6.187 1.00 86.19 189 ASP A CA 1
ATOM 1564 C C . ASP A 1 189 ? -10.310 18.285 -7.472 1.00 86.19 189 ASP A C 1
ATOM 1566 O O . ASP A 1 189 ? -9.630 18.627 -8.441 1.00 86.19 189 ASP A O 1
ATOM 1570 N N . PHE A 1 190 ? -11.055 17.173 -7.519 1.00 77.88 190 PHE A N 1
ATOM 1571 C CA . PHE A 1 190 ? -11.114 16.326 -8.714 1.00 77.88 190 PHE A CA 1
ATOM 1572 C C . PHE A 1 190 ? -11.834 16.989 -9.892 1.00 77.88 190 PHE A C 1
ATOM 1574 O O . PHE A 1 190 ? -11.411 16.792 -11.031 1.00 77.88 190 PHE A O 1
ATOM 1581 N N . ILE A 1 191 ? -12.897 17.761 -9.646 1.00 79.25 191 ILE A N 1
ATOM 1582 C CA . ILE A 1 191 ? -13.596 18.511 -10.701 1.00 79.25 191 ILE A CA 1
ATOM 1583 C C . ILE A 1 191 ? -12.668 19.576 -11.294 1.00 79.25 191 ILE A C 1
ATOM 1585 O O . ILE A 1 191 ? -12.602 19.710 -12.514 1.00 79.25 191 ILE A O 1
ATOM 1589 N N . GLU A 1 192 ? -11.918 20.291 -10.454 1.00 80.62 192 GLU A N 1
ATOM 1590 C CA . GLU A 1 192 ? -10.946 21.290 -10.907 1.00 80.62 192 GLU A CA 1
ATOM 1591 C C . GLU A 1 192 ? -9.814 20.662 -11.726 1.00 80.62 192 GLU A C 1
ATOM 1593 O O . GLU A 1 192 ? -9.464 21.182 -12.784 1.00 80.62 192 GLU A O 1
ATOM 1598 N N . LEU A 1 193 ? -9.275 19.522 -11.282 1.00 73.25 193 LEU A N 1
ATOM 1599 C CA . LEU A 1 193 ? -8.235 18.792 -12.012 1.00 73.25 193 LEU A CA 1
ATOM 1600 C C . LEU A 1 193 ? -8.730 18.230 -13.349 1.00 73.25 193 LEU A C 1
ATOM 1602 O O . LEU A 1 193 ? -7.970 18.207 -14.310 1.00 73.25 193 LEU A O 1
ATOM 1606 N N . ALA A 1 194 ? -9.981 17.769 -13.426 1.00 65.62 194 ALA A N 1
ATOM 1607 C CA . ALA A 1 194 ? -10.559 17.233 -14.659 1.00 65.62 194 ALA A CA 1
ATOM 1608 C C . ALA A 1 194 ? -10.911 18.318 -15.695 1.00 65.62 194 ALA A C 1
ATOM 1610 O O . ALA A 1 194 ? -11.137 17.995 -16.860 1.00 65.62 194 ALA A O 1
ATOM 1611 N N . ALA A 1 195 ? -10.988 19.584 -15.276 1.00 69.31 195 ALA A N 1
ATOM 1612 C CA . ALA A 1 195 ? -11.257 20.725 -16.147 1.00 69.31 195 ALA A CA 1
ATOM 1613 C C . ALA A 1 195 ? -9.990 21.323 -16.799 1.00 69.31 195 ALA A C 1
ATOM 1615 O O . ALA A 1 195 ? -10.112 22.266 -17.585 1.00 69.31 195 ALA A O 1
ATOM 1616 N N . GLN A 1 196 ? -8.801 20.803 -16.467 1.00 53.81 196 GLN A N 1
ATOM 1617 C CA . GLN A 1 196 ? -7.496 21.203 -17.017 1.00 53.81 196 GLN A CA 1
ATOM 1618 C C . GLN A 1 196 ? -7.061 20.286 -18.164 1.00 53.81 196 GLN A C 1
ATOM 1620 O O . GLN A 1 196 ? -6.445 20.816 -19.116 1.00 53.81 196 GLN A O 1
#

Sequence (196 aa):
LTVQDLDSYEADLRAMYSQLVHQLSPAAAKLLSTLNITQIEQFMTALEQRNREFYEERVAISERAQRAYRVKQMLEQIERWLGEVTPRQRQRVESWAATLELSSAETLAFRQHWQKAFRALLQQRQVADFQRQLRDFALAPEALQTSALRLKRQHNLQLFKLLLRDIYGQLNSGQQQYLDNRLQTLSGDFIELAAQ